Protein AF-A0A344TNM3-F1 (afdb_monomer_lite)

Sequence (238 aa):
MKYNLIFLFFLSLVQVSCKEPVSYSQNAQKDKSTREGAEIDLLTYSIPPRDGHPVSVGTLSELRDKGIPVMEEDIEKAKKQKSWEQMDSLFQANYHSFNDGESKFVFEEHLAQIILKDFGLLLKSDQKSLERIAFYTEILLKNKGVHSGHIYLGINQLKSYWSKDKIKEYAQITYDRTLAEVSRMEEPITQIKQRFSDNTKGLPPQELARAEKVVGKMIKTHEENVYFLKKLKTLIEE

Organism: NCBI:txid2259595

Foldseek 3Di:
DDDDDDDDDDDDDDDDDDDDPPPDPPPVLVVVLVVLLVLLVLFADDQDADPPHDQDPVLLVVCVVLVNQSDPVSLVVVLVPDALVRLVVSLVVCQVVDPDPRSNLRSLRRSLSSSLRRRCLLVDQDPVSLVVLVVSLVSCLVSLDLRLSSNLSSLVSCPVPDDLVVSLVSLVSNLVSLVVVLVVCVVVLVVCVVCVVVVCPPPDPVVNVVSCVVNVSSNSVSVSSVVSSVSSVVSNVD

Structure (mmCIF, N/CA/C/O backbone):
data_AF-A0A344TNM3-F1
#
_entry.id   AF-A0A344TNM3-F1
#
loop_
_atom_site.group_PDB
_atom_site.id
_atom_site.type_symbol
_atom_site.label_atom_id
_atom_site.label_alt_id
_atom_site.label_comp_id
_atom_site.label_asym_id
_atom_site.label_entity_id
_atom_site.label_seq_id
_atom_site.pdbx_PDB_ins_code
_atom_site.Cartn_x
_atom_site.Cartn_y
_atom_site.Cartn_z
_atom_site.occupancy
_atom_site.B_iso_or_equiv
_atom_site.auth_seq_id
_atom_site.auth_comp_id
_atom_site.auth_asym_id
_atom_site.auth_atom_id
_atom_site.pdbx_PDB_model_num
ATOM 1 N N . MET A 1 1 ? -58.783 -32.709 32.351 1.00 35.00 1 MET A N 1
ATOM 2 C CA . MET A 1 1 ? -57.653 -31.833 32.742 1.00 35.00 1 MET A CA 1
ATOM 3 C C . MET A 1 1 ? -57.256 -31.054 31.490 1.00 35.00 1 MET A C 1
ATOM 5 O O . MET A 1 1 ? -56.995 -31.709 30.497 1.00 35.00 1 MET A O 1
ATOM 9 N N . LYS A 1 2 ? -57.537 -29.742 31.376 1.00 30.52 2 LYS A N 1
ATOM 10 C CA . LYS A 1 2 ? -56.810 -28.600 31.996 1.00 30.52 2 LYS A CA 1
ATOM 11 C C . LYS A 1 2 ? -55.383 -28.508 31.395 1.00 30.52 2 LYS A C 1
ATOM 13 O O . LYS A 1 2 ? -54.649 -29.458 31.608 1.00 30.52 2 LYS A O 1
ATOM 18 N N . TYR A 1 3 ? -54.926 -27.495 30.641 1.00 36.97 3 TYR A N 1
ATOM 19 C CA . TYR A 1 3 ? -55.242 -26.056 30.559 1.00 36.97 3 TYR A CA 1
ATOM 20 C C . TYR A 1 3 ? -54.932 -25.435 29.170 1.00 36.97 3 TYR A C 1
ATOM 22 O O . TYR A 1 3 ? -54.076 -25.923 28.440 1.00 36.97 3 TYR A O 1
ATOM 30 N N . ASN A 1 4 ? -55.630 -24.327 28.881 1.00 34.25 4 ASN A N 1
ATOM 31 C CA . ASN A 1 4 ? -55.423 -23.317 27.828 1.00 34.25 4 ASN A CA 1
ATOM 32 C C . ASN A 1 4 ? -54.141 -22.474 28.008 1.00 34.25 4 ASN A C 1
ATOM 34 O O . ASN A 1 4 ? -53.691 -22.336 29.142 1.00 34.25 4 ASN A O 1
ATOM 38 N N . LEU A 1 5 ? -53.681 -21.824 26.923 1.00 34.81 5 LEU A N 1
ATOM 39 C CA . LEU A 1 5 ? -53.354 -20.377 26.752 1.00 34.81 5 LEU A CA 1
ATOM 40 C C . LEU A 1 5 ? -52.547 -20.248 25.432 1.00 34.81 5 LEU A C 1
ATOM 42 O O . LEU A 1 5 ? -51.452 -20.783 25.348 1.00 34.81 5 LEU A O 1
ATOM 46 N N . ILE A 1 6 ? -53.042 -19.747 24.292 1.00 40.47 6 ILE A N 1
ATOM 47 C CA . ILE A 1 6 ? -53.406 -18.359 23.934 1.00 40.47 6 ILE A CA 1
ATOM 48 C C . ILE A 1 6 ? -52.544 -17.304 24.636 1.00 40.47 6 ILE A C 1
ATOM 50 O O . ILE A 1 6 ? -52.796 -17.005 25.796 1.00 40.47 6 ILE A O 1
ATOM 54 N N . PHE A 1 7 ? -51.615 -16.693 23.892 1.00 30.67 7 PHE A N 1
ATOM 55 C CA . PHE A 1 7 ? -51.234 -15.276 24.009 1.00 30.67 7 PHE A CA 1
ATOM 56 C C . PHE A 1 7 ? -50.492 -14.872 22.712 1.00 30.67 7 PHE A C 1
ATOM 58 O O . PHE A 1 7 ? -49.380 -15.320 22.466 1.00 30.67 7 PHE A O 1
ATOM 65 N N . LEU A 1 8 ? -51.229 -14.309 21.742 1.00 30.11 8 LEU A N 1
ATOM 66 C CA . LEU A 1 8 ? -51.167 -12.893 21.318 1.00 30.11 8 LEU A CA 1
ATOM 67 C C . LEU A 1 8 ? -49.956 -12.602 20.408 1.00 30.11 8 LEU A C 1
ATOM 69 O O . LEU A 1 8 ? -48.820 -12.644 20.848 1.00 30.11 8 LEU A O 1
ATOM 73 N N . PHE A 1 9 ? -50.107 -12.352 19.101 1.00 32.50 9 PHE A N 1
ATOM 74 C CA . PHE A 1 9 ? -51.017 -11.388 18.455 1.00 32.50 9 PHE A CA 1
ATOM 75 C C . PHE A 1 9 ? -50.933 -9.995 19.092 1.00 32.50 9 PHE A C 1
ATOM 77 O O . PHE A 1 9 ? -51.922 -9.439 19.543 1.00 32.50 9 PHE A O 1
ATOM 84 N N . PHE A 1 10 ? -49.726 -9.435 19.127 1.00 29.77 10 PHE A N 1
ATOM 85 C CA . PHE A 1 10 ? -49.505 -7.993 19.158 1.00 29.77 10 PHE A CA 1
ATOM 86 C C . PHE A 1 10 ? -48.234 -7.701 18.370 1.00 29.77 10 PHE A C 1
ATOM 88 O O . PHE A 1 10 ? -47.153 -8.079 18.803 1.00 29.77 10 PHE A O 1
ATOM 95 N N . LEU A 1 11 ? -48.400 -7.097 17.191 1.00 28.92 11 LEU A N 1
ATOM 96 C CA . LEU A 1 11 ? -47.575 -6.018 16.618 1.00 28.92 11 LEU A CA 1
ATOM 97 C C . LEU A 1 11 ? -47.936 -5.807 15.134 1.00 28.92 11 LEU A C 1
ATOM 99 O O . LEU A 1 11 ? -47.090 -5.695 14.255 1.00 28.92 11 LEU A O 1
ATOM 103 N N . SER A 1 12 ? -49.236 -5.710 14.859 1.00 26.45 12 SER A N 1
ATOM 104 C CA . SER A 1 12 ? -49.741 -4.787 13.846 1.00 26.45 12 SER A CA 1
ATOM 105 C C . SER A 1 12 ? -50.385 -3.625 14.598 1.00 26.45 12 SER A C 1
ATOM 107 O O . SER A 1 12 ? -51.199 -3.886 15.481 1.00 26.45 12 SER A O 1
ATOM 109 N N . LEU A 1 13 ? -50.057 -2.391 14.201 1.00 30.50 13 LEU A N 1
ATOM 110 C CA . LEU A 1 13 ? -50.578 -1.096 14.677 1.00 30.50 13 LEU A CA 1
ATOM 111 C C . LEU A 1 13 ? -49.755 -0.399 15.769 1.00 30.50 13 LEU A C 1
ATOM 113 O O . LEU A 1 13 ? -50.156 -0.298 16.922 1.00 30.50 13 LEU A O 1
ATOM 117 N N . VAL A 1 14 ? -48.679 0.253 15.334 1.00 31.06 14 VAL A N 1
ATOM 118 C CA . VAL A 1 14 ? -48.512 1.672 15.668 1.00 31.06 14 VAL A CA 1
ATOM 119 C C . VAL A 1 14 ? -48.482 2.432 14.345 1.00 31.06 14 VAL A C 1
ATOM 121 O O . VAL A 1 14 ? -47.509 2.377 13.598 1.00 31.06 14 VAL A O 1
ATOM 124 N N . GLN A 1 15 ? -49.595 3.092 14.024 1.00 34.34 15 GLN A N 1
ATOM 125 C CA . GLN A 1 15 ? -49.605 4.190 13.064 1.00 34.34 15 GLN A CA 1
ATOM 126 C C . GLN A 1 15 ? -48.927 5.394 13.725 1.00 34.34 15 GLN A C 1
ATOM 128 O O . GLN A 1 15 ? -49.366 5.820 14.791 1.00 34.34 15 GLN A O 1
ATOM 133 N N . VAL A 1 16 ? -47.936 5.995 13.063 1.00 28.48 16 VAL A N 1
ATOM 134 C CA . VAL A 1 16 ? -47.656 7.429 13.214 1.00 28.48 16 VAL A CA 1
ATOM 135 C C . VAL A 1 16 ? -47.550 8.065 11.827 1.00 28.48 16 VAL A C 1
ATOM 137 O O . VAL A 1 16 ? -46.748 7.672 10.988 1.00 28.48 16 VAL A O 1
ATOM 140 N N . SER A 1 17 ? -48.470 9.010 11.643 1.00 25.25 17 SER A N 1
ATOM 141 C CA . SER A 1 17 ? -48.668 10.069 10.650 1.00 25.25 17 SER A CA 1
ATOM 142 C C . SER A 1 17 ? -47.557 10.421 9.643 1.00 25.25 17 SER A C 1
ATOM 144 O O . SER A 1 17 ? -46.398 10.625 9.989 1.00 25.25 17 SER A O 1
ATOM 146 N N . CYS A 1 18 ? -47.993 10.672 8.402 1.00 31.53 18 CYS A N 1
ATOM 147 C CA . CYS A 1 18 ? -47.272 11.351 7.322 1.00 31.53 18 CYS A CA 1
ATOM 148 C C . CYS A 1 18 ? -46.743 12.748 7.708 1.00 31.53 18 CYS A C 1
ATOM 150 O O . CYS A 1 18 ? -47.522 13.554 8.221 1.00 31.53 18 CYS A O 1
ATOM 152 N N . LYS A 1 19 ? -45.496 13.067 7.321 1.00 29.64 19 LYS A N 1
ATOM 153 C CA . LYS A 1 19 ? -45.091 14.157 6.393 1.00 29.64 19 LYS A CA 1
ATOM 154 C C . LYS A 1 19 ? -43.588 14.456 6.512 1.00 29.64 19 LYS A C 1
ATOM 156 O O . LYS A 1 19 ? -43.142 14.892 7.560 1.00 29.64 19 LYS A O 1
ATOM 161 N N . GLU A 1 20 ? -42.877 14.245 5.405 1.00 26.52 20 GLU A N 1
ATOM 162 C CA . GLU A 1 20 ? -41.862 15.111 4.767 1.00 26.52 20 GLU A CA 1
ATOM 163 C C . GLU A 1 20 ? -40.869 14.229 3.991 1.00 26.52 20 GLU A C 1
ATOM 165 O O . GLU A 1 20 ? -40.225 13.363 4.585 1.00 26.52 20 GLU A O 1
ATOM 170 N N . PRO A 1 21 ? -40.713 14.403 2.665 1.00 28.09 21 PRO A N 1
ATOM 171 C CA . PRO A 1 21 ? -39.566 13.843 1.978 1.00 28.09 21 PRO A CA 1
ATOM 172 C C . PRO A 1 21 ? -38.358 14.697 2.368 1.00 28.09 21 PRO A C 1
ATOM 174 O O . PRO A 1 21 ? -38.113 15.748 1.780 1.00 28.09 21 PRO A O 1
ATOM 177 N N . VAL A 1 22 ? -37.599 14.258 3.372 1.00 29.12 22 VAL A N 1
ATOM 178 C CA . VAL A 1 22 ? -36.256 14.793 3.592 1.00 29.12 22 VAL A CA 1
ATOM 179 C C . VAL A 1 22 ? -35.425 14.368 2.386 1.00 29.12 22 VAL A C 1
ATOM 181 O O . VAL A 1 22 ? -35.051 13.202 2.247 1.00 29.12 22 VAL A O 1
ATOM 184 N N . SER A 1 23 ? -35.174 15.309 1.474 1.00 27.42 23 SER A N 1
ATOM 185 C CA . SER A 1 23 ? -34.227 15.121 0.385 1.00 27.42 23 SER A CA 1
ATOM 186 C C . SER A 1 23 ? -32.825 15.057 0.991 1.00 27.42 23 SER A C 1
ATOM 188 O O . SER A 1 23 ? -32.145 16.075 1.130 1.00 27.42 23 SER A O 1
ATOM 190 N N . TYR A 1 24 ? -32.382 13.865 1.385 1.00 29.22 24 TYR A N 1
ATOM 191 C CA . TYR A 1 24 ? -30.963 13.647 1.617 1.00 29.22 24 TYR A CA 1
ATOM 192 C C . TYR A 1 24 ? -30.250 13.751 0.271 1.00 29.22 24 TYR A C 1
ATOM 194 O O . TYR A 1 24 ? -30.554 13.032 -0.682 1.00 29.22 24 TYR A O 1
ATOM 202 N N . SER A 1 25 ? -29.329 14.703 0.197 1.00 33.44 25 SER A N 1
ATOM 203 C CA . SER A 1 25 ? -28.455 14.970 -0.933 1.00 33.44 25 SER A CA 1
ATOM 204 C C . SER A 1 25 ? -27.625 13.728 -1.283 1.00 33.44 25 SER A C 1
ATOM 206 O O . SER A 1 25 ? -26.495 13.547 -0.838 1.00 33.44 25 SER A O 1
ATOM 208 N N . GLN A 1 26 ? -28.161 12.874 -2.157 1.00 30.38 26 GLN A N 1
ATOM 209 C CA . GLN A 1 26 ? -27.453 11.713 -2.713 1.00 30.38 26 GLN A CA 1
ATOM 210 C C . GLN A 1 26 ? -26.218 12.095 -3.549 1.00 30.38 26 GLN A C 1
ATOM 212 O O . GLN A 1 26 ? -25.423 11.227 -3.900 1.00 30.38 26 GLN A O 1
ATOM 217 N N . ASN A 1 27 ? -26.012 13.383 -3.833 1.00 30.53 27 ASN A N 1
ATOM 218 C CA . ASN A 1 27 ? -24.880 13.848 -4.629 1.00 30.53 27 ASN A CA 1
ATOM 219 C C . ASN A 1 27 ? -23.570 13.929 -3.820 1.00 30.53 27 ASN A C 1
ATOM 221 O O . ASN A 1 27 ? -22.521 13.582 -4.346 1.00 30.53 27 ASN A O 1
ATOM 225 N N . ALA A 1 28 ? -23.605 14.262 -2.523 1.00 31.53 28 ALA A N 1
ATOM 226 C CA . ALA A 1 28 ? -22.370 14.428 -1.739 1.00 31.53 28 ALA A CA 1
ATOM 227 C C . ALA A 1 28 ? -21.686 13.092 -1.382 1.00 31.53 28 ALA A C 1
ATOM 229 O O . ALA A 1 28 ? -20.460 13.007 -1.314 1.00 31.53 28 ALA A O 1
ATOM 230 N N . GLN A 1 29 ? -22.468 12.030 -1.171 1.00 34.94 29 GLN A N 1
ATOM 231 C CA . GLN A 1 29 ? -21.938 10.712 -0.803 1.00 34.94 29 GLN A CA 1
ATOM 232 C C . GLN A 1 29 ? -21.405 9.942 -2.023 1.00 34.94 29 GLN A C 1
ATOM 234 O O . GLN A 1 29 ? -20.433 9.198 -1.906 1.00 34.94 29 GLN A O 1
ATOM 239 N N . LYS A 1 30 ? -21.995 10.179 -3.203 1.00 35.41 30 LYS A N 1
ATOM 240 C CA . LYS A 1 30 ? -21.568 9.589 -4.478 1.00 35.41 30 LYS A CA 1
ATOM 241 C C . LYS A 1 30 ? -20.251 10.197 -4.978 1.00 35.41 30 LYS A C 1
ATOM 243 O O . LYS A 1 30 ? -19.392 9.469 -5.470 1.00 35.41 30 LYS A O 1
ATOM 248 N N . ASP A 1 31 ? -20.046 11.498 -4.772 1.00 40.03 31 ASP A N 1
ATOM 249 C CA . ASP A 1 31 ? -18.796 12.177 -5.143 1.00 40.03 31 ASP A CA 1
ATOM 250 C C . ASP A 1 31 ? -17.626 11.787 -4.226 1.00 40.03 31 ASP A C 1
ATOM 252 O O . ASP A 1 31 ? -16.510 11.564 -4.702 1.00 40.03 31 ASP A O 1
ATOM 256 N N . LYS A 1 32 ? -17.880 11.620 -2.918 1.00 48.28 32 LYS A N 1
ATOM 257 C CA . LYS A 1 32 ? -16.860 11.165 -1.961 1.00 48.28 32 LYS A CA 1
ATOM 258 C C . LYS A 1 32 ? -16.400 9.731 -2.254 1.00 48.28 32 LYS A C 1
ATOM 260 O O . LYS A 1 32 ? -15.196 9.508 -2.336 1.00 48.28 32 LYS A O 1
ATOM 265 N N . SER A 1 33 ? -17.326 8.803 -2.532 1.00 57.31 33 SER A N 1
ATOM 266 C CA . SER A 1 33 ? -16.956 7.423 -2.890 1.00 57.31 33 SER A CA 1
ATOM 267 C C . SER A 1 33 ? -16.224 7.335 -4.231 1.00 57.31 33 SER A C 1
ATOM 269 O O . SER A 1 33 ? -15.380 6.465 -4.411 1.00 57.31 33 SER A O 1
ATOM 271 N N . THR A 1 34 ? -16.533 8.229 -5.177 1.00 60.38 34 THR A N 1
ATOM 272 C CA . THR A 1 34 ? -15.854 8.278 -6.483 1.00 60.38 34 THR A CA 1
ATOM 273 C C . THR A 1 34 ? -14.415 8.773 -6.334 1.00 60.38 34 THR A C 1
ATOM 27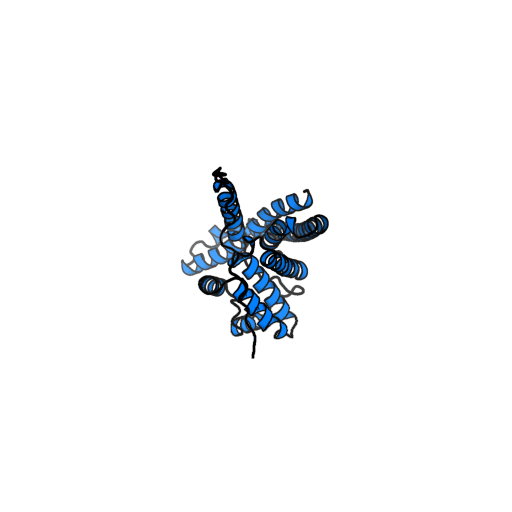5 O O . THR A 1 34 ? -13.503 8.211 -6.936 1.00 60.38 34 THR A O 1
ATOM 278 N N . ARG A 1 35 ? -14.186 9.785 -5.486 1.00 57.94 35 ARG A N 1
ATOM 279 C CA . ARG A 1 35 ? -12.842 10.292 -5.184 1.00 57.94 35 ARG A CA 1
ATOM 280 C C . ARG A 1 35 ? -12.001 9.294 -4.386 1.00 57.94 35 ARG A C 1
ATOM 282 O O . ARG A 1 35 ? -10.837 9.103 -4.713 1.00 57.94 35 ARG A O 1
ATOM 289 N N . GLU A 1 36 ? -12.579 8.661 -3.368 1.00 62.31 36 GLU A N 1
ATOM 290 C CA . GLU A 1 36 ? -11.899 7.625 -2.575 1.00 62.31 36 GLU A CA 1
ATOM 291 C C . GLU A 1 36 ? -11.585 6.391 -3.432 1.00 62.31 36 GLU A C 1
ATOM 293 O O . GLU A 1 36 ? -10.479 5.866 -3.357 1.00 62.31 36 GLU A O 1
ATOM 298 N N . GLY A 1 37 ? -12.497 5.993 -4.327 1.00 67.81 37 GLY A N 1
ATOM 299 C CA . GLY A 1 37 ? -12.235 4.961 -5.333 1.00 67.81 37 GLY A CA 1
ATOM 300 C C . GLY A 1 37 ? -11.062 5.310 -6.256 1.00 67.81 37 GLY A C 1
ATOM 301 O O . GLY A 1 37 ? -10.178 4.485 -6.457 1.00 67.81 37 GLY A O 1
ATOM 302 N N . ALA A 1 38 ? -10.991 6.553 -6.740 1.00 71.62 38 ALA A N 1
ATOM 303 C CA . ALA A 1 38 ? -9.878 7.000 -7.578 1.00 71.62 38 ALA A CA 1
ATOM 304 C C . ALA A 1 38 ? -8.528 7.025 -6.831 1.00 71.62 38 ALA A C 1
ATOM 306 O O . ALA A 1 38 ? -7.489 6.774 -7.436 1.00 71.62 38 ALA A O 1
ATOM 307 N N . GLU A 1 39 ? -8.516 7.315 -5.524 1.00 80.38 39 GLU A N 1
ATOM 308 C CA . GLU A 1 39 ? -7.296 7.241 -4.706 1.00 80.38 39 GLU A CA 1
ATOM 309 C C . GLU A 1 39 ? -6.861 5.783 -4.455 1.00 80.38 39 GLU A C 1
ATOM 311 O O . GLU A 1 39 ? -5.662 5.510 -4.411 1.00 80.38 39 GLU A O 1
ATOM 316 N N . ILE A 1 40 ? -7.804 4.836 -4.374 1.00 75.62 40 ILE A N 1
ATOM 317 C CA . ILE A 1 40 ? -7.510 3.394 -4.297 1.00 75.62 40 ILE A CA 1
ATOM 318 C C . ILE A 1 40 ? -6.825 2.890 -5.584 1.00 75.62 40 ILE A C 1
ATOM 320 O O . ILE A 1 40 ? -5.894 2.087 -5.514 1.00 75.62 40 ILE A O 1
ATOM 324 N N . ASP A 1 41 ? -7.203 3.402 -6.759 1.00 74.81 41 ASP A N 1
ATOM 325 C CA . ASP A 1 41 ? -6.592 3.014 -8.045 1.00 74.81 41 ASP A CA 1
ATOM 326 C C . ASP A 1 41 ? -5.107 3.429 -8.171 1.00 74.81 41 ASP A C 1
ATOM 328 O O . ASP A 1 41 ? -4.327 2.862 -8.960 1.00 74.81 41 ASP A O 1
ATOM 332 N N . LEU A 1 42 ? -4.681 4.414 -7.373 1.00 75.75 42 LEU A N 1
ATOM 333 C CA . LEU A 1 42 ? -3.286 4.849 -7.311 1.00 75.75 42 LEU A CA 1
ATOM 334 C C . LEU A 1 42 ? -2.390 3.828 -6.604 1.00 75.75 42 LEU A C 1
ATOM 336 O O . LEU A 1 42 ? -1.201 3.781 -6.913 1.00 75.75 42 LEU A O 1
ATOM 340 N N . LEU A 1 43 ? -2.947 2.988 -5.725 1.00 81.00 43 LEU A N 1
ATOM 341 C CA . LEU A 1 43 ? -2.183 2.112 -4.841 1.00 81.00 43 LEU A CA 1
ATOM 342 C C . LEU A 1 43 ? -1.362 1.071 -5.612 1.00 81.00 43 LEU A C 1
ATOM 344 O O . LEU A 1 43 ? -1.890 0.218 -6.337 1.00 81.00 43 LEU A O 1
ATOM 348 N N . THR A 1 44 ? -0.046 1.093 -5.435 1.00 79.00 44 THR A N 1
ATOM 349 C CA . THR A 1 44 ? 0.865 0.093 -5.994 1.00 79.00 44 THR A CA 1
ATOM 350 C C . THR A 1 44 ? 1.114 -1.039 -5.008 1.00 79.00 44 THR A C 1
ATOM 352 O O . THR A 1 44 ? 1.232 -0.849 -3.803 1.00 79.00 44 THR A O 1
ATOM 355 N N . TYR A 1 45 ? 1.176 -2.258 -5.542 1.00 78.31 45 TYR A N 1
ATOM 356 C CA . TYR A 1 45 ? 1.453 -3.457 -4.762 1.00 78.31 45 TYR A CA 1
ATOM 357 C C . TYR A 1 45 ? 2.961 -3.757 -4.759 1.00 78.31 45 TYR A C 1
ATOM 359 O O . TYR A 1 45 ? 3.586 -3.856 -5.831 1.00 78.31 45 TYR A O 1
ATOM 367 N N . SER A 1 46 ? 3.543 -3.926 -3.568 1.00 78.31 46 SER A N 1
ATOM 368 C CA . SER A 1 46 ? 4.943 -4.330 -3.387 1.00 78.31 46 SER A CA 1
ATOM 369 C C . SER A 1 46 ? 5.169 -5.017 -2.039 1.00 78.31 46 SER A C 1
ATOM 371 O O . SER A 1 46 ? 4.589 -4.615 -1.039 1.00 78.31 46 SER A O 1
ATOM 373 N N . ILE A 1 47 ? 6.028 -6.036 -1.983 1.00 80.56 47 ILE A N 1
ATOM 374 C CA . ILE A 1 47 ? 6.439 -6.642 -0.708 1.00 80.56 47 ILE A CA 1
ATOM 375 C C . ILE A 1 47 ? 7.797 -6.051 -0.321 1.00 80.56 47 ILE A C 1
ATOM 377 O O . ILE A 1 47 ? 8.744 -6.184 -1.105 1.00 80.56 47 ILE A O 1
ATOM 381 N N . PRO A 1 48 ? 7.912 -5.375 0.834 1.00 81.50 48 PRO A N 1
ATOM 382 C CA . PRO A 1 48 ? 9.177 -4.798 1.261 1.00 81.50 48 PRO A CA 1
ATOM 383 C C . PRO A 1 48 ? 10.210 -5.892 1.591 1.00 81.50 48 PRO A C 1
ATOM 385 O O . PRO A 1 48 ? 9.838 -7.007 1.967 1.00 81.50 48 PRO A O 1
ATOM 388 N N . PRO A 1 49 ? 11.517 -5.589 1.479 1.00 81.38 49 PRO A N 1
ATOM 389 C CA . PRO A 1 49 ? 12.566 -6.469 1.978 1.00 81.38 49 PRO A CA 1
ATOM 390 C C . PRO A 1 49 ? 12.388 -6.741 3.474 1.00 81.38 49 PRO A C 1
ATOM 392 O O . PRO A 1 49 ? 12.064 -5.830 4.240 1.00 81.38 49 PRO A O 1
ATOM 395 N N . ARG A 1 50 ? 12.674 -7.969 3.903 1.00 82.56 50 ARG A N 1
ATOM 396 C CA . ARG A 1 50 ? 12.700 -8.337 5.319 1.00 82.56 50 ARG A CA 1
ATOM 397 C C . ARG A 1 50 ? 14.137 -8.294 5.815 1.00 82.56 50 ARG A C 1
ATOM 399 O O . ARG A 1 50 ? 15.007 -8.925 5.227 1.00 82.56 50 ARG A O 1
ATOM 406 N N . ASP A 1 51 ? 14.392 -7.525 6.870 1.00 82.06 51 ASP A N 1
ATOM 407 C CA . ASP A 1 51 ? 15.731 -7.374 7.460 1.00 82.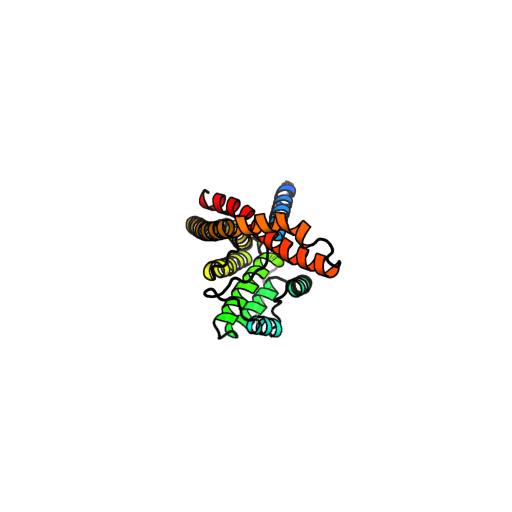06 51 ASP A CA 1
ATOM 408 C C . ASP A 1 51 ? 16.812 -6.975 6.429 1.00 82.06 51 ASP A C 1
ATOM 410 O O . ASP A 1 51 ? 17.967 -7.377 6.515 1.00 82.06 51 ASP A O 1
ATOM 414 N N . GLY A 1 52 ? 16.426 -6.179 5.423 1.00 79.81 52 GLY A N 1
ATOM 415 C CA . GLY A 1 52 ? 17.312 -5.731 4.341 1.00 79.81 52 GLY A CA 1
ATOM 416 C C . GLY A 1 52 ? 17.490 -6.727 3.190 1.00 79.81 52 GLY A C 1
ATOM 417 O O . GLY A 1 52 ? 18.173 -6.406 2.218 1.00 79.81 52 GLY A O 1
ATOM 418 N N . HIS A 1 53 ? 16.851 -7.897 3.249 1.00 80.00 53 HIS A N 1
ATOM 419 C CA . HIS A 1 53 ? 16.945 -8.934 2.226 1.00 80.00 53 HIS A CA 1
ATOM 420 C C . HIS A 1 53 ? 15.648 -9.060 1.413 1.00 80.00 53 HIS A C 1
ATOM 422 O O . HIS A 1 53 ? 14.553 -8.998 1.981 1.00 80.00 53 HIS A O 1
ATOM 428 N N . PRO A 1 54 ? 15.733 -9.236 0.079 1.00 82.56 54 PRO A N 1
ATOM 429 C CA . PRO A 1 54 ? 14.570 -9.580 -0.725 1.00 82.56 54 PRO A CA 1
ATOM 430 C C . PRO A 1 54 ? 13.935 -10.879 -0.233 1.00 82.56 54 PRO A C 1
ATOM 432 O O . PRO A 1 54 ? 14.636 -11.819 0.135 1.00 82.56 54 PRO A O 1
ATOM 435 N N . VAL A 1 55 ? 12.610 -10.926 -0.289 1.00 82.69 55 VAL A N 1
ATOM 436 C CA . VAL A 1 55 ? 11.834 -12.120 0.043 1.00 82.69 55 VAL A CA 1
ATOM 437 C C . VAL A 1 55 ? 12.165 -13.266 -0.912 1.00 82.69 55 VAL A C 1
ATOM 439 O O . VAL A 1 55 ? 12.284 -13.065 -2.126 1.00 82.69 55 VAL A O 1
ATOM 442 N N . SER A 1 56 ? 12.271 -14.480 -0.374 1.00 82.75 56 SER A N 1
ATOM 443 C CA . SER A 1 56 ? 12.581 -15.670 -1.159 1.00 82.75 56 SER 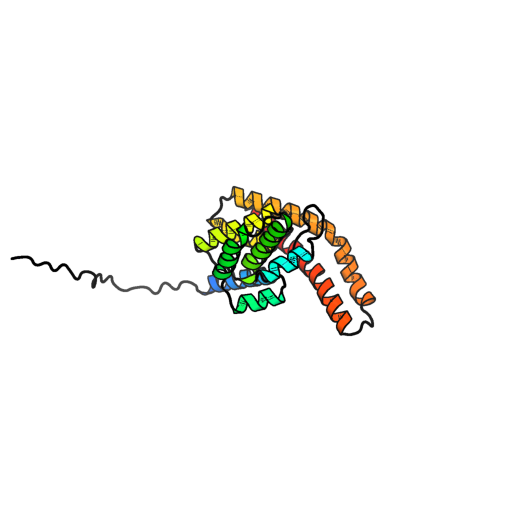A CA 1
ATOM 444 C C . SER A 1 56 ? 11.459 -16.050 -2.144 1.00 82.75 56 SER A C 1
ATOM 446 O O . SER A 1 56 ? 10.262 -15.974 -1.854 1.00 82.75 56 SER A O 1
ATOM 448 N N . VAL A 1 57 ? 11.844 -16.539 -3.329 1.00 80.50 57 VAL A N 1
ATOM 449 C CA . VAL A 1 57 ? 10.893 -17.067 -4.330 1.00 80.50 57 VAL A CA 1
ATOM 450 C C . VAL A 1 57 ? 10.153 -18.302 -3.801 1.00 80.50 57 VAL A C 1
ATOM 452 O O . VAL A 1 57 ? 8.986 -18.509 -4.135 1.00 80.50 57 VAL A O 1
ATOM 455 N N . GLY A 1 58 ? 10.811 -19.105 -2.956 1.00 81.75 58 GLY A N 1
ATOM 456 C CA . GLY A 1 58 ? 10.205 -20.276 -2.320 1.00 81.75 58 GLY A CA 1
ATOM 457 C C . GLY A 1 58 ? 9.004 -19.893 -1.459 1.00 81.75 58 GLY A C 1
ATOM 458 O O . GLY A 1 58 ? 7.934 -20.480 -1.606 1.00 81.75 58 GLY A O 1
ATOM 459 N N . THR A 1 59 ? 9.145 -18.831 -0.663 1.00 82.56 59 THR A N 1
ATOM 460 C CA . THR A 1 59 ? 8.070 -18.290 0.173 1.00 82.56 59 THR A CA 1
ATOM 461 C C . THR A 1 59 ? 6.865 -17.848 -0.657 1.00 82.56 59 THR A C 1
ATOM 463 O O . THR A 1 59 ? 5.728 -18.188 -0.338 1.00 82.56 59 THR A O 1
ATOM 466 N N . LEU A 1 60 ? 7.089 -17.144 -1.772 1.00 78.00 60 LEU A N 1
ATOM 467 C CA . LEU A 1 60 ? 6.002 -16.736 -2.670 1.00 78.00 60 LEU A CA 1
ATOM 468 C C . LEU A 1 60 ? 5.281 -17.937 -3.303 1.00 78.00 60 LEU A C 1
ATOM 470 O O . LEU A 1 60 ? 4.063 -17.893 -3.487 1.00 78.00 60 LEU A O 1
ATOM 474 N N . SER A 1 61 ? 6.012 -19.011 -3.624 1.00 81.19 61 SER A N 1
ATOM 475 C CA . SER A 1 61 ? 5.410 -20.243 -4.147 1.00 81.19 61 SER A CA 1
ATOM 476 C C . SER A 1 61 ? 4.546 -20.944 -3.102 1.00 81.19 61 SER A C 1
ATOM 478 O O . SER A 1 61 ? 3.439 -21.355 -3.431 1.00 81.19 61 SER A O 1
ATOM 480 N N . GLU A 1 62 ? 4.998 -21.035 -1.848 1.00 83.19 62 GLU A N 1
ATOM 481 C CA . GLU A 1 62 ? 4.229 -21.688 -0.780 1.00 83.19 62 GLU A CA 1
ATOM 482 C C . GLU A 1 62 ? 2.876 -20.997 -0.546 1.00 83.19 62 GLU A C 1
ATOM 484 O O . GLU A 1 62 ? 1.842 -21.654 -0.412 1.00 83.19 62 GLU A O 1
ATOM 489 N N . LEU A 1 63 ? 2.857 -19.660 -0.544 1.00 79.75 63 LEU A N 1
ATOM 490 C CA . LEU A 1 63 ? 1.615 -18.895 -0.404 1.00 79.75 63 LEU A CA 1
ATOM 491 C C . LEU A 1 63 ? 0.641 -19.179 -1.551 1.00 79.75 63 LEU A C 1
ATOM 493 O O . LEU A 1 63 ? -0.554 -19.383 -1.319 1.00 79.75 63 LEU A O 1
ATOM 497 N N . ARG A 1 64 ? 1.153 -19.243 -2.783 1.00 81.31 64 ARG A N 1
ATOM 498 C CA . ARG A 1 64 ? 0.348 -19.588 -3.957 1.00 81.31 64 ARG A CA 1
ATOM 499 C C . ARG A 1 64 ? -0.266 -20.980 -3.831 1.00 81.31 64 ARG A C 1
ATOM 501 O O . ARG A 1 64 ? -1.449 -21.141 -4.121 1.00 81.31 64 ARG A O 1
ATOM 508 N N . ASP A 1 65 ? 0.506 -21.962 -3.373 1.00 83.12 65 ASP A N 1
ATOM 509 C CA . ASP A 1 65 ? 0.055 -23.353 -3.242 1.00 83.12 65 ASP A CA 1
ATOM 510 C C . ASP A 1 65 ? -1.047 -23.500 -2.175 1.00 83.12 65 ASP A C 1
ATOM 512 O O . ASP A 1 65 ? -1.926 -24.354 -2.289 1.00 83.12 65 ASP A O 1
ATOM 516 N N . LYS A 1 66 ? -1.081 -22.594 -1.189 1.00 78.12 66 LYS A N 1
ATOM 517 C CA . LYS A 1 66 ? -2.168 -22.457 -0.202 1.00 78.12 66 LYS A CA 1
ATOM 518 C C . LYS A 1 66 ? -3.375 -21.652 -0.718 1.00 78.12 66 LYS A C 1
ATOM 520 O O . LYS A 1 66 ? -4.291 -21.339 0.043 1.00 78.12 66 LYS A O 1
ATOM 525 N N . GLY A 1 67 ? -3.407 -21.317 -2.009 1.00 76.88 67 GLY A N 1
ATOM 526 C CA . GLY A 1 67 ? -4.517 -20.617 -2.661 1.00 76.88 67 GLY A CA 1
ATOM 527 C C . GLY A 1 67 ? -4.583 -19.118 -2.361 1.00 76.88 67 GLY A C 1
ATOM 528 O O . GLY A 1 67 ? -5.631 -18.496 -2.571 1.00 76.88 67 GLY A O 1
ATOM 529 N N . ILE A 1 68 ? -3.490 -18.536 -1.862 1.00 78.19 68 ILE A N 1
ATOM 530 C CA . ILE A 1 68 ? -3.385 -17.102 -1.598 1.00 78.19 68 ILE A CA 1
ATOM 531 C C . ILE A 1 68 ? -2.913 -16.431 -2.895 1.00 78.19 68 ILE A C 1
ATOM 533 O O . ILE A 1 68 ? -1.861 -16.798 -3.423 1.00 78.19 68 ILE A O 1
ATOM 537 N N . PRO A 1 69 ? -3.675 -15.475 -3.451 1.00 73.56 69 PRO A N 1
ATOM 538 C CA . PRO A 1 69 ? -3.381 -14.916 -4.765 1.00 73.56 69 PRO A CA 1
ATOM 539 C C . PRO A 1 69 ? -2.173 -13.983 -4.688 1.00 73.56 69 PRO A C 1
ATOM 541 O O . PRO A 1 69 ? -2.338 -12.832 -4.320 1.00 73.56 69 PRO A O 1
ATOM 544 N N . VAL A 1 70 ? -0.967 -14.470 -4.998 1.00 72.88 70 VAL A N 1
ATOM 545 C CA . VAL A 1 70 ? 0.309 -13.728 -4.868 1.00 72.88 70 VAL A CA 1
ATOM 546 C C . VAL A 1 70 ? 0.639 -12.786 -6.021 1.00 72.88 70 VAL A C 1
ATOM 548 O O . VAL A 1 70 ? 1.423 -11.858 -5.843 1.00 72.88 70 VAL A O 1
ATOM 551 N N . MET A 1 71 ? 0.034 -12.995 -7.189 1.00 72.19 71 MET A N 1
ATOM 552 C CA . MET A 1 71 ? 0.257 -12.162 -8.369 1.00 72.19 71 MET A CA 1
ATOM 553 C C . MET A 1 71 ? -0.934 -11.243 -8.624 1.00 72.19 71 MET A C 1
ATOM 555 O O . MET A 1 71 ? -2.076 -11.609 -8.367 1.00 72.19 71 MET A O 1
ATOM 559 N N . GLU A 1 72 ? -0.678 -10.075 -9.214 1.00 69.50 72 GLU A N 1
ATOM 560 C CA . GLU A 1 72 ? -1.715 -9.107 -9.609 1.00 69.50 72 GLU A CA 1
ATOM 561 C C . GLU A 1 72 ? -2.819 -9.749 -10.468 1.00 69.50 72 GLU A C 1
ATOM 563 O O . GLU A 1 72 ? -4.003 -9.541 -10.230 1.00 69.50 72 GLU A O 1
ATOM 568 N N . GLU A 1 73 ? -2.449 -10.625 -11.402 1.00 74.75 73 GLU A N 1
ATOM 569 C CA . GLU A 1 73 ? -3.404 -11.364 -12.238 1.00 74.75 73 GLU A CA 1
ATOM 570 C C . GLU A 1 73 ? -4.279 -12.339 -11.433 1.00 74.75 73 GLU A C 1
ATOM 572 O O . GLU A 1 73 ? -5.456 -12.531 -11.750 1.00 74.75 73 GLU A O 1
ATOM 577 N N . ASP A 1 74 ? -3.719 -12.955 -10.390 1.00 75.44 74 ASP A N 1
ATOM 578 C CA . ASP A 1 74 ? -4.448 -13.865 -9.504 1.00 75.44 74 ASP A CA 1
ATOM 579 C C . ASP A 1 74 ? -5.390 -13.087 -8.585 1.00 75.44 74 ASP A C 1
ATOM 581 O O . ASP A 1 74 ? -6.507 -13.534 -8.323 1.00 75.44 74 ASP A O 1
ATOM 585 N N . ILE A 1 75 ? -4.971 -11.897 -8.151 1.00 74.81 75 ILE A N 1
ATOM 586 C CA . ILE A 1 75 ? -5.792 -10.965 -7.378 1.00 74.81 75 ILE A CA 1
ATOM 587 C C . ILE A 1 75 ? -6.985 -10.509 -8.222 1.00 74.81 75 ILE A C 1
ATOM 589 O O . ILE A 1 75 ? -8.126 -10.625 -7.780 1.00 74.81 75 ILE A O 1
ATOM 593 N N . GLU A 1 76 ? -6.760 -10.097 -9.471 1.00 78.06 76 GLU A N 1
ATOM 594 C CA . GLU A 1 76 ? -7.828 -9.682 -10.390 1.00 78.06 76 GLU A CA 1
ATOM 595 C C . GLU A 1 76 ? -8.837 -10.799 -10.686 1.00 78.06 76 GLU A C 1
ATOM 597 O O . GLU A 1 76 ? -10.046 -10.560 -10.779 1.00 78.06 76 GLU A O 1
ATOM 602 N N . LYS A 1 77 ? -8.378 -12.051 -10.782 1.00 81.56 77 LYS A N 1
ATOM 603 C CA . LYS A 1 77 ? -9.280 -13.210 -10.868 1.00 81.56 77 LYS A CA 1
ATOM 604 C C . LYS A 1 77 ? -10.040 -13.427 -9.559 1.00 81.56 77 LYS A C 1
ATOM 606 O O . LYS A 1 77 ? -11.251 -13.642 -9.596 1.00 81.56 77 LYS A O 1
ATOM 611 N N . ALA A 1 78 ? -9.358 -13.352 -8.415 1.00 78.81 78 ALA A N 1
ATOM 612 C CA . ALA A 1 78 ? -9.954 -13.574 -7.101 1.00 78.81 78 ALA A CA 1
ATOM 613 C C . ALA A 1 78 ? -11.023 -12.524 -6.758 1.00 78.81 78 ALA A C 1
ATOM 615 O O . ALA A 1 78 ? -12.078 -12.893 -6.247 1.00 78.81 78 ALA A O 1
ATOM 616 N N . LYS A 1 79 ? -10.815 -11.249 -7.111 1.00 76.88 79 LYS A N 1
ATOM 617 C CA . LYS A 1 79 ? -11.785 -10.150 -6.923 1.00 76.88 79 LYS A CA 1
ATOM 618 C C . LYS A 1 79 ? -13.126 -10.409 -7.600 1.00 76.88 79 LYS A C 1
ATOM 620 O O . LYS A 1 79 ? -14.168 -10.019 -7.087 1.00 76.88 79 LYS A O 1
ATOM 625 N N . LYS A 1 80 ? -13.119 -11.098 -8.744 1.00 80.75 80 LYS A N 1
ATOM 626 C CA . LYS A 1 80 ? -14.350 -11.463 -9.465 1.00 80.75 80 LYS A CA 1
ATOM 627 C C . LYS A 1 80 ? -15.135 -12.579 -8.777 1.00 80.75 80 LYS A C 1
ATOM 629 O O . LYS A 1 80 ? -16.288 -12.804 -9.127 1.00 80.75 80 LYS A O 1
ATOM 634 N N . GLN A 1 81 ? -14.507 -13.307 -7.856 1.00 81.75 81 GLN A N 1
ATOM 635 C CA . GLN A 1 81 ? -15.035 -14.551 -7.295 1.00 81.75 81 GLN A CA 1
ATOM 636 C C . GLN A 1 81 ? -15.238 -14.508 -5.778 1.00 81.75 81 GLN A C 1
ATOM 638 O O . GLN A 1 81 ? -15.978 -15.339 -5.256 1.00 81.75 81 GLN A O 1
ATOM 643 N N . LYS A 1 82 ? -14.570 -13.595 -5.065 1.00 83.81 82 LYS A N 1
ATOM 644 C CA . LYS A 1 82 ? -14.536 -13.556 -3.599 1.00 83.81 82 LYS A CA 1
ATOM 645 C C . LYS A 1 82 ? -14.854 -12.163 -3.060 1.00 83.81 82 LYS A C 1
ATOM 647 O O . LYS A 1 82 ? -14.493 -11.162 -3.669 1.00 83.81 82 LYS A O 1
ATOM 652 N N . SER A 1 83 ? -15.491 -12.101 -1.893 1.00 87.00 83 SER A N 1
ATOM 653 C CA . SER A 1 83 ? -15.615 -10.879 -1.092 1.00 87.00 83 SER A CA 1
ATOM 654 C C . SER A 1 83 ? -14.395 -10.679 -0.183 1.00 87.00 83 SER A C 1
ATOM 656 O O . SER A 1 83 ? -13.620 -11.617 0.043 1.00 87.00 83 SER A O 1
ATOM 658 N N . TRP A 1 84 ? -14.231 -9.477 0.387 1.00 87.62 84 TRP A N 1
ATOM 659 C CA . TRP A 1 84 ? -13.160 -9.235 1.360 1.00 87.62 84 TRP A CA 1
ATOM 660 C C . TRP A 1 84 ? -13.297 -10.151 2.584 1.00 87.62 84 TRP A C 1
ATOM 662 O O . TRP A 1 84 ? -12.291 -10.624 3.098 1.00 87.62 84 TRP A O 1
ATOM 672 N N . GLU A 1 85 ? -14.520 -10.467 3.025 1.00 90.25 85 GLU A N 1
ATOM 673 C CA . GLU A 1 85 ? -14.768 -11.359 4.164 1.00 90.25 85 GLU A CA 1
ATOM 674 C C . GLU A 1 85 ? -14.316 -12.790 3.872 1.00 90.25 85 GLU A C 1
ATOM 676 O O . GLU A 1 85 ? -13.806 -13.479 4.755 1.00 90.25 85 GLU A O 1
ATOM 681 N N . GLN A 1 86 ? -14.495 -13.252 2.632 1.00 88.81 86 GLN A N 1
ATOM 682 C CA . GLN A 1 86 ? -14.017 -14.568 2.209 1.00 88.81 86 GLN A CA 1
ATOM 683 C C . GLN A 1 86 ? -12.486 -14.602 2.153 1.00 88.81 86 GLN A C 1
ATOM 685 O O . GLN A 1 86 ? -11.884 -15.612 2.517 1.00 88.81 86 GLN A O 1
ATOM 690 N N . MET A 1 87 ? -11.851 -13.497 1.756 1.00 86.94 87 MET A N 1
ATOM 691 C CA . MET A 1 87 ? -10.394 -13.355 1.801 1.00 86.94 87 MET A CA 1
ATOM 692 C C . MET A 1 87 ? -9.848 -13.258 3.231 1.00 86.94 87 MET A C 1
ATOM 694 O O . MET A 1 87 ? -8.868 -13.932 3.536 1.00 86.94 87 MET A O 1
ATOM 698 N N . ASP A 1 88 ? -10.502 -12.516 4.130 1.00 88.56 88 ASP A N 1
ATOM 699 C CA . ASP A 1 88 ? -10.177 -12.509 5.566 1.00 88.56 88 ASP A CA 1
ATOM 700 C C . ASP A 1 88 ? -10.364 -13.907 6.170 1.00 88.56 88 ASP A C 1
ATOM 702 O O . ASP A 1 88 ? -9.512 -14.397 6.898 1.00 88.56 88 ASP A O 1
ATOM 706 N N . SER A 1 89 ? -11.423 -14.630 5.807 1.00 88.88 89 SER A N 1
ATOM 707 C CA . SER A 1 89 ? -11.628 -16.000 6.301 1.00 88.88 89 SER A CA 1
ATOM 708 C C . SER A 1 89 ? -10.499 -16.943 5.865 1.00 88.88 89 SER A C 1
ATOM 710 O O . SER A 1 89 ? -10.016 -17.744 6.666 1.00 88.88 89 SER A O 1
ATOM 712 N N . LEU A 1 90 ? -10.030 -16.817 4.618 1.00 83.88 90 LEU A N 1
ATOM 713 C CA . LEU A 1 90 ? -8.851 -17.539 4.127 1.00 83.88 90 LEU A CA 1
ATOM 714 C C . LEU A 1 90 ? -7.582 -17.140 4.885 1.00 83.88 90 LEU A C 1
ATOM 716 O O . LEU A 1 90 ? -6.762 -18.012 5.180 1.00 83.88 90 LEU A O 1
ATOM 720 N N . PHE A 1 91 ? -7.435 -15.855 5.223 1.00 83.94 91 PHE A N 1
ATOM 721 C CA . PHE A 1 91 ? -6.336 -15.365 6.050 1.00 83.94 91 PHE A CA 1
ATOM 722 C C . PHE A 1 91 ? -6.321 -16.063 7.411 1.00 83.94 91 PHE A C 1
ATOM 724 O O . PHE A 1 91 ? -5.342 -16.725 7.750 1.00 83.94 91 PHE A O 1
ATOM 731 N N . GLN A 1 92 ? -7.427 -15.981 8.153 1.00 85.94 92 GLN A N 1
ATOM 732 C CA . GLN A 1 92 ? -7.531 -16.538 9.504 1.00 85.94 92 GLN A CA 1
ATOM 733 C C . GLN A 1 92 ? -7.309 -18.057 9.515 1.00 85.94 92 GLN A C 1
ATOM 735 O O . GLN A 1 92 ? -6.614 -18.574 10.387 1.00 85.94 92 GLN A O 1
ATOM 740 N N . ALA A 1 93 ? -7.838 -18.774 8.516 1.00 87.38 93 ALA A N 1
ATOM 741 C CA . ALA A 1 93 ? -7.678 -20.223 8.411 1.00 87.38 93 ALA A CA 1
ATOM 742 C 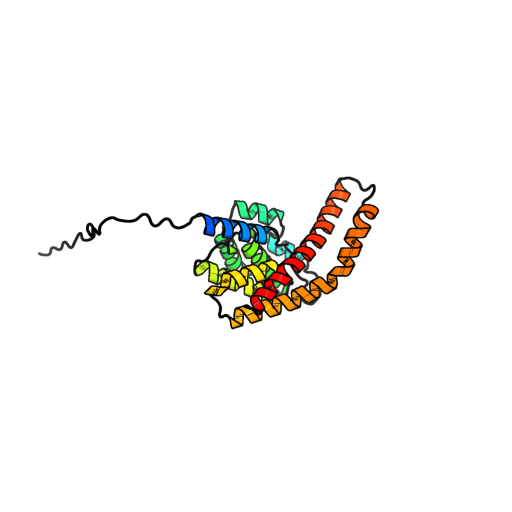C . ALA A 1 93 ? -6.216 -20.655 8.192 1.00 87.38 93 ALA A C 1
ATOM 744 O O . ALA A 1 93 ? -5.802 -21.698 8.696 1.00 87.38 93 ALA A O 1
ATOM 745 N N . ASN A 1 94 ? -5.430 -19.862 7.456 1.00 83.56 94 ASN A N 1
ATOM 746 C CA . ASN A 1 94 ? -4.049 -20.205 7.107 1.00 83.56 94 ASN A CA 1
ATOM 747 C C . ASN A 1 94 ? -3.002 -19.554 8.018 1.00 83.56 94 ASN A C 1
ATOM 749 O O . ASN A 1 94 ? -1.858 -20.006 8.021 1.00 83.56 94 ASN A O 1
ATOM 753 N N . TYR A 1 95 ? -3.359 -18.537 8.806 1.00 83.75 95 TYR A N 1
ATOM 754 C CA . TYR A 1 95 ? -2.410 -17.755 9.606 1.00 83.75 95 TYR A CA 1
ATOM 755 C C . TYR A 1 95 ? -1.563 -18.612 10.555 1.00 83.75 95 TYR A C 1
ATOM 757 O O . TYR A 1 95 ? -0.355 -18.418 10.664 1.00 83.75 95 TYR A O 1
ATOM 765 N N . HIS A 1 96 ? -2.174 -19.617 11.184 1.00 83.56 96 HIS A N 1
ATOM 766 C CA . HIS A 1 96 ? -1.484 -20.541 12.088 1.00 83.56 96 HIS A CA 1
ATOM 767 C C . HIS A 1 96 ? -0.611 -21.582 11.373 1.00 83.56 96 HIS A C 1
ATOM 769 O O . HIS A 1 96 ? 0.164 -22.270 12.026 1.00 83.56 96 HIS A O 1
ATOM 775 N N . SER A 1 97 ? -0.732 -21.718 10.048 1.00 83.00 97 SER A N 1
ATOM 776 C CA . SER A 1 97 ? 0.042 -22.686 9.261 1.00 83.00 97 SER A CA 1
ATOM 777 C C . SER A 1 97 ? 1.444 -22.193 8.886 1.00 83.00 97 SER A C 1
ATOM 779 O O . SER A 1 97 ? 2.239 -22.977 8.371 1.00 83.00 97 SER A O 1
ATOM 781 N N . PHE A 1 98 ? 1.745 -20.908 9.109 1.00 81.00 98 PHE A N 1
ATOM 782 C CA . PHE A 1 98 ? 3.044 -20.303 8.810 1.00 81.00 98 PHE A CA 1
ATOM 783 C C . PHE A 1 98 ? 3.894 -20.236 10.075 1.00 81.00 98 PHE A C 1
ATOM 785 O O . PHE A 1 98 ? 3.719 -19.357 10.922 1.00 81.00 98 PHE A O 1
ATOM 792 N N . ASN A 1 99 ? 4.803 -21.203 10.199 1.00 75.94 99 ASN A N 1
ATOM 793 C CA . ASN A 1 99 ? 5.667 -21.351 11.370 1.00 75.94 99 ASN A CA 1
ATOM 794 C C . ASN A 1 99 ? 7.007 -20.627 11.210 1.00 75.94 99 ASN A C 1
ATOM 796 O O . ASN A 1 99 ? 7.627 -20.266 12.210 1.00 75.94 99 ASN A O 1
ATOM 800 N N . ASP A 1 100 ? 7.461 -20.407 9.976 1.00 85.69 100 ASP A N 1
ATOM 801 C CA . ASP A 1 100 ? 8.654 -19.618 9.715 1.00 85.69 100 ASP A CA 1
ATOM 802 C C . ASP A 1 100 ? 8.304 -18.123 9.627 1.00 85.69 100 ASP A C 1
ATOM 804 O O . ASP A 1 100 ? 7.237 -17.710 9.160 1.00 85.69 100 ASP A O 1
ATOM 808 N N . GLY A 1 101 ? 9.212 -17.286 10.128 1.00 86.56 101 GLY A N 1
ATOM 809 C CA . GLY A 1 101 ? 8.960 -15.852 10.221 1.00 86.56 101 GLY A CA 1
ATOM 810 C C . GLY A 1 101 ? 8.894 -15.146 8.867 1.00 86.56 101 GLY A C 1
ATOM 811 O O . GLY A 1 101 ? 8.333 -14.055 8.803 1.00 86.56 101 GLY A O 1
ATOM 812 N N . GLU A 1 102 ? 9.475 -15.718 7.805 1.00 87.31 102 GLU A N 1
ATOM 813 C CA . GLU A 1 102 ? 9.518 -15.065 6.494 1.00 87.31 102 GLU A CA 1
ATOM 814 C C . GLU A 1 102 ? 8.180 -15.248 5.800 1.00 87.31 102 GLU A C 1
ATOM 816 O O . GLU A 1 102 ? 7.532 -14.259 5.478 1.00 87.31 102 GLU A O 1
ATOM 821 N N . SER A 1 103 ? 7.695 -16.481 5.690 1.00 85.50 103 SER A N 1
ATOM 822 C CA . SER A 1 103 ? 6.378 -16.775 5.134 1.00 85.50 103 SER A CA 1
ATOM 823 C C . SER A 1 103 ? 5.275 -16.058 5.879 1.00 85.50 103 SER A C 1
ATOM 825 O O . SER A 1 103 ? 4.381 -15.502 5.247 1.00 85.50 103 SER A O 1
ATOM 827 N N . LYS A 1 104 ? 5.368 -15.975 7.210 1.00 87.81 104 LYS A N 1
ATOM 828 C CA . LYS A 1 104 ? 4.410 -15.205 7.999 1.00 87.81 104 LYS A CA 1
ATOM 829 C C . LYS A 1 104 ? 4.441 -13.710 7.668 1.00 87.81 104 LYS A C 1
ATOM 831 O O . LYS A 1 104 ? 3.382 -13.117 7.492 1.00 87.81 104 LYS A O 1
ATOM 836 N N . PHE A 1 105 ? 5.625 -13.110 7.564 1.00 89.69 105 PHE A N 1
ATOM 837 C CA . PHE A 1 105 ? 5.780 -11.705 7.176 1.00 89.69 105 PHE A CA 1
ATOM 838 C C . PHE A 1 105 ? 5.208 -11.436 5.780 1.00 89.69 105 PHE A C 1
ATOM 840 O O . PHE A 1 105 ? 4.397 -10.532 5.605 1.00 89.69 105 PHE A O 1
ATOM 847 N N . VAL A 1 106 ? 5.584 -12.259 4.799 1.00 87.19 106 VAL A N 1
ATOM 848 C CA . VAL A 1 106 ? 5.130 -12.120 3.411 1.00 87.19 106 VAL A CA 1
ATOM 849 C C . VAL A 1 106 ? 3.619 -12.280 3.335 1.00 87.19 106 VAL A C 1
ATOM 851 O O . VAL A 1 106 ? 2.956 -11.492 2.674 1.00 87.19 106 VAL A O 1
ATOM 854 N N . PHE A 1 107 ? 3.064 -13.259 4.046 1.00 87.19 107 PHE A N 1
ATOM 855 C CA . PHE A 1 107 ? 1.628 -13.487 4.126 1.00 87.19 107 PHE A CA 1
ATOM 856 C C . PHE A 1 107 ? 0.872 -12.292 4.717 1.00 87.19 107 PHE A C 1
ATOM 858 O O . PHE A 1 107 ? -0.133 -11.867 4.146 1.00 87.19 107 PHE A O 1
ATOM 865 N N . GLU A 1 108 ? 1.364 -11.750 5.836 1.00 89.75 108 GLU A N 1
ATOM 866 C CA . GLU A 1 108 ? 0.811 -10.564 6.494 1.00 89.75 108 GLU A CA 1
ATOM 867 C C . GLU A 1 108 ? 0.804 -9.353 5.544 1.00 89.75 108 GLU A C 1
ATOM 869 O O . GLU A 1 108 ? -0.263 -8.777 5.311 1.00 89.75 108 GLU A O 1
ATOM 874 N N . GLU A 1 109 ? 1.944 -9.014 4.929 1.00 89.12 109 GLU A N 1
ATOM 875 C CA . GLU A 1 109 ? 2.033 -7.853 4.025 1.00 89.12 109 GLU A CA 1
ATOM 876 C C . GLU A 1 109 ? 1.191 -7.990 2.784 1.00 89.12 109 GLU A C 1
ATOM 878 O O . GLU A 1 109 ? 0.554 -7.035 2.329 1.00 89.12 109 GLU A O 1
ATOM 883 N N . HIS A 1 110 ? 1.202 -9.188 2.231 1.00 85.31 110 HIS A N 1
ATOM 884 C CA . HIS A 1 110 ? 0.502 -9.474 1.010 1.00 85.31 110 HIS A CA 1
ATOM 885 C C . HIS A 1 110 ? -1.004 -9.300 1.176 1.00 85.31 110 HIS A C 1
ATOM 887 O O . HIS A 1 110 ? -1.656 -8.611 0.391 1.00 85.31 110 HIS A O 1
ATOM 893 N N . LEU A 1 111 ? -1.563 -9.876 2.237 1.00 86.56 111 LEU A N 1
ATOM 894 C CA . LEU A 1 111 ? -2.998 -9.814 2.466 1.00 86.56 111 LEU A CA 1
ATOM 895 C C . LEU A 1 111 ? -3.473 -8.461 2.955 1.00 86.56 111 LEU A C 1
ATOM 897 O O . LEU A 1 111 ? -4.552 -8.039 2.543 1.00 86.56 111 LEU A O 1
ATOM 901 N N . ALA A 1 112 ? -2.687 -7.768 3.776 1.00 90.31 112 ALA A N 1
ATOM 902 C CA . ALA A 1 112 ? -3.038 -6.421 4.195 1.00 90.31 112 ALA A CA 1
ATOM 903 C C . ALA A 1 112 ? -3.146 -5.475 2.987 1.00 90.31 112 ALA A C 1
ATOM 905 O O . ALA A 1 112 ? -4.147 -4.770 2.857 1.00 90.31 112 ALA A O 1
ATOM 906 N N . GLN A 1 113 ? -2.185 -5.522 2.055 1.00 87.88 113 GLN A N 1
ATOM 907 C CA . GLN A 1 113 ? -2.260 -4.740 0.816 1.00 87.88 113 GLN A CA 1
ATOM 908 C C . GLN A 1 113 ? -3.458 -5.144 -0.041 1.00 87.88 113 GLN A C 1
ATOM 910 O O . GLN A 1 113 ? -4.242 -4.284 -0.431 1.00 87.88 113 GLN A O 1
ATOM 915 N N . ILE A 1 114 ? -3.649 -6.445 -0.279 1.00 83.50 114 ILE A N 1
ATOM 916 C CA . ILE A 1 114 ? -4.768 -6.949 -1.082 1.00 83.50 114 ILE A CA 1
ATOM 917 C C . ILE A 1 114 ? -6.114 -6.513 -0.511 1.00 83.50 114 ILE A C 1
ATOM 919 O O . ILE A 1 114 ? -6.969 -6.018 -1.238 1.00 83.50 114 ILE A O 1
ATOM 923 N N . ILE A 1 115 ? -6.355 -6.728 0.778 1.00 87.50 115 ILE A N 1
ATOM 924 C CA . ILE A 1 115 ? -7.683 -6.504 1.350 1.00 87.50 115 ILE A CA 1
ATOM 925 C C . ILE A 1 115 ? -7.998 -5.010 1.413 1.00 87.50 115 ILE A C 1
ATOM 927 O O . ILE A 1 115 ? -9.121 -4.616 1.086 1.00 87.50 115 ILE A O 1
ATOM 931 N N . LEU A 1 116 ? -7.016 -4.180 1.777 1.00 87.94 116 LEU A N 1
ATOM 932 C CA . LEU A 1 116 ? -7.197 -2.732 1.816 1.00 87.94 116 LEU A CA 1
ATOM 933 C C . LEU A 1 116 ? -7.382 -2.150 0.408 1.00 87.94 116 LEU A C 1
ATOM 935 O O . LEU A 1 116 ? -8.252 -1.307 0.222 1.00 87.94 116 LEU A O 1
ATOM 939 N N . LYS A 1 117 ? -6.632 -2.624 -0.590 1.00 81.25 117 LYS A N 1
ATOM 940 C CA . LYS A 1 117 ? -6.697 -2.101 -1.958 1.00 81.25 117 LYS A CA 1
ATOM 941 C C . LYS A 1 117 ? -7.868 -2.651 -2.766 1.00 81.25 117 LYS A C 1
ATOM 943 O O . LYS A 1 117 ? -8.630 -1.903 -3.365 1.00 81.25 117 LYS A O 1
ATOM 948 N N . ASP A 1 118 ? -7.997 -3.968 -2.833 1.00 73.75 118 ASP A N 1
ATOM 949 C CA . ASP A 1 118 ? -8.667 -4.616 -3.957 1.00 73.75 118 ASP A CA 1
ATOM 950 C C . ASP A 1 118 ? -10.109 -5.033 -3.674 1.00 73.75 118 ASP A C 1
ATOM 952 O O . ASP A 1 118 ? -10.893 -5.213 -4.604 1.00 73.75 118 ASP A O 1
ATOM 956 N N . PHE A 1 119 ? -10.511 -5.146 -2.410 1.00 71.31 119 PHE A N 1
ATOM 957 C CA . PHE A 1 119 ? -11.846 -5.650 -2.080 1.00 71.31 119 PHE A CA 1
ATOM 958 C C . PHE A 1 119 ? -12.827 -4.589 -1.567 1.00 71.31 119 PHE A C 1
ATOM 960 O O . PHE A 1 119 ? -13.872 -4.927 -1.009 1.00 71.31 119 PHE A O 1
ATOM 967 N N . GLY A 1 120 ? -12.523 -3.302 -1.760 1.00 74.75 120 GLY A N 1
ATOM 968 C CA . GLY A 1 120 ? -13.437 -2.205 -1.419 1.00 74.75 120 GLY A CA 1
ATOM 969 C C . GLY A 1 120 ? -13.764 -2.099 0.075 1.00 74.75 120 GLY A C 1
ATOM 970 O O . GLY A 1 120 ? -14.718 -1.408 0.434 1.00 74.75 120 GLY A O 1
ATOM 971 N N . LEU A 1 121 ? -12.988 -2.764 0.945 1.00 87.75 121 LEU A N 1
ATOM 972 C CA . LEU A 1 121 ? -13.147 -2.697 2.399 1.00 87.75 121 LEU A CA 1
ATOM 973 C C . LEU A 1 121 ? -13.012 -1.249 2.893 1.00 87.75 121 LEU A C 1
ATOM 975 O O . LEU A 1 121 ? -13.806 -0.815 3.719 1.00 87.75 121 LEU A O 1
ATOM 979 N N . LEU A 1 122 ? -12.077 -0.479 2.326 1.00 86.19 122 LEU A N 1
ATOM 980 C CA . LEU A 1 122 ? -11.860 0.935 2.660 1.00 86.19 122 LEU A CA 1
ATOM 981 C C . LEU A 1 122 ? -13.084 1.835 2.415 1.00 86.19 122 LEU A C 1
ATOM 983 O O . LEU A 1 122 ? -13.165 2.912 2.993 1.00 86.19 122 LEU A O 1
ATOM 987 N N . LEU A 1 123 ? -14.055 1.395 1.606 1.00 84.75 123 LEU A N 1
ATOM 988 C CA . LEU A 1 123 ? -15.290 2.140 1.335 1.00 84.75 123 LEU A CA 1
ATOM 989 C C . LEU A 1 123 ? -16.402 1.848 2.359 1.00 84.75 123 LEU A C 1
ATOM 991 O O . LEU A 1 123 ? -17.511 2.374 2.245 1.00 84.75 123 LEU A O 1
ATOM 995 N N . LYS A 1 124 ? -16.150 0.968 3.335 1.00 87.12 124 LYS A N 1
ATOM 996 C CA . LYS A 1 124 ? -17.113 0.555 4.361 1.00 87.12 124 LYS A CA 1
ATOM 997 C C . LYS A 1 124 ? -16.850 1.281 5.677 1.00 87.12 124 LYS A C 1
ATOM 999 O O . LYS A 1 124 ? -15.708 1.541 6.044 1.00 87.12 124 LYS A O 1
ATOM 1004 N N . SER A 1 125 ? -17.917 1.586 6.410 1.00 88.44 125 SER A N 1
ATOM 1005 C CA . SER A 1 125 ? -17.859 2.330 7.677 1.00 88.44 125 SER A CA 1
ATOM 1006 C C . SER A 1 125 ? -18.591 1.639 8.831 1.00 88.44 125 SER A C 1
ATOM 1008 O O . SER A 1 125 ? -18.800 2.251 9.875 1.00 88.44 125 SER A O 1
ATOM 1010 N N . ASP A 1 126 ? -19.043 0.396 8.650 1.00 92.38 126 ASP A N 1
ATOM 1011 C CA . ASP A 1 126 ? -19.611 -0.392 9.743 1.00 92.38 126 ASP A CA 1
ATOM 1012 C C . ASP A 1 126 ? -18.511 -0.877 10.703 1.00 92.38 126 ASP A C 1
ATOM 1014 O O . ASP A 1 126 ? -17.346 -1.003 10.325 1.00 92.38 126 ASP A O 1
ATOM 1018 N N . GLN A 1 127 ? -18.893 -1.168 11.948 1.00 93.56 127 GLN A N 1
ATOM 1019 C CA . GLN A 1 127 ? -17.969 -1.540 13.024 1.00 93.56 127 GLN A CA 1
ATOM 1020 C C . GLN A 1 127 ? -17.034 -2.698 12.642 1.00 93.56 127 GLN A C 1
ATOM 1022 O O . GLN A 1 127 ? -15.827 -2.611 12.860 1.00 93.56 127 GLN A O 1
ATOM 1027 N N . LYS A 1 128 ? -17.577 -3.763 12.039 1.00 92.69 128 LYS A N 1
ATOM 1028 C CA . LYS A 1 128 ? -16.800 -4.947 11.648 1.00 92.69 128 LYS A CA 1
ATOM 1029 C C . LYS A 1 128 ? -15.766 -4.590 10.580 1.00 92.69 128 LYS A C 1
ATOM 1031 O O . LYS A 1 128 ? -14.626 -5.049 10.645 1.00 92.69 128 LYS A O 1
ATOM 1036 N N . SER A 1 129 ? -16.148 -3.765 9.608 1.00 92.62 129 SER A N 1
ATOM 1037 C CA . SER A 1 129 ? -15.223 -3.270 8.590 1.00 92.62 129 SER A CA 1
ATOM 1038 C C . SER A 1 129 ? -14.123 -2.394 9.195 1.00 92.62 129 SER A C 1
ATOM 1040 O O . SER A 1 129 ? -12.954 -2.600 8.884 1.00 92.62 129 SER A O 1
ATOM 1042 N N . LEU A 1 130 ? -14.458 -1.473 10.106 1.00 94.56 130 LEU A N 1
ATOM 1043 C CA . LEU A 1 130 ? -13.475 -0.606 10.772 1.00 94.56 130 LEU A CA 1
ATOM 1044 C C . LEU A 1 130 ? -12.462 -1.404 11.604 1.00 94.56 130 LEU A C 1
ATOM 1046 O O . LEU A 1 130 ? -11.265 -1.145 11.515 1.00 94.56 130 LEU A O 1
ATOM 1050 N N . GLU A 1 131 ? -12.905 -2.424 12.340 1.00 95.38 131 GLU A N 1
ATOM 1051 C CA . GLU A 1 131 ? -12.016 -3.339 13.073 1.00 95.38 131 GLU A CA 1
ATOM 1052 C C . GLU A 1 131 ? -11.011 -4.034 12.145 1.00 95.38 131 GLU A C 1
ATOM 1054 O O . GLU A 1 131 ? -9.838 -4.201 12.485 1.00 95.38 131 GLU A O 1
ATOM 1059 N N . ARG A 1 132 ? -11.450 -4.414 10.943 1.00 94.38 132 ARG A N 1
ATOM 1060 C CA . ARG A 1 132 ? -10.594 -5.069 9.949 1.00 94.38 132 ARG A CA 1
ATOM 1061 C C . ARG A 1 132 ? -9.649 -4.102 9.257 1.00 94.38 132 ARG A C 1
ATOM 1063 O O . ARG A 1 132 ? -8.483 -4.441 9.073 1.00 94.38 132 ARG A O 1
ATOM 1070 N N . ILE A 1 133 ? -10.102 -2.890 8.949 1.00 95.38 133 ILE A N 1
ATOM 1071 C CA . ILE A 1 133 ? -9.229 -1.828 8.439 1.00 95.38 133 ILE A CA 1
ATOM 1072 C C . ILE A 1 133 ? -8.143 -1.513 9.470 1.00 95.38 133 ILE A C 1
ATOM 1074 O O . ILE A 1 133 ? -6.971 -1.451 9.103 1.00 95.38 133 ILE A O 1
ATOM 1078 N N . ALA A 1 134 ? -8.502 -1.386 10.752 1.00 96.62 134 ALA A N 1
ATOM 1079 C CA . ALA A 1 134 ? -7.550 -1.177 11.842 1.00 96.62 134 ALA A CA 1
ATOM 1080 C C . ALA A 1 134 ? -6.504 -2.295 11.896 1.00 96.62 134 ALA A C 1
ATOM 1082 O O . ALA A 1 134 ? -5.308 -2.013 11.857 1.00 96.62 134 ALA A O 1
ATOM 1083 N N . PHE A 1 135 ? -6.952 -3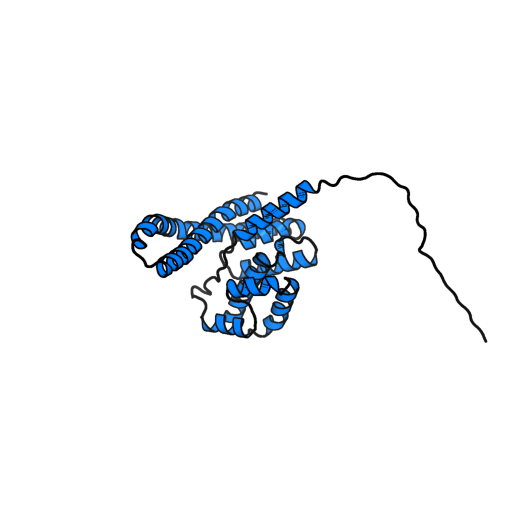.551 11.895 1.00 95.00 135 PHE A N 1
ATOM 1084 C CA . PHE A 1 135 ? -6.076 -4.720 11.926 1.00 95.00 135 PHE A CA 1
ATOM 1085 C C . PHE A 1 135 ? -5.072 -4.752 10.760 1.00 95.00 135 PHE A C 1
ATOM 1087 O O . PHE A 1 135 ? -3.868 -4.879 10.984 1.00 95.00 135 PHE A O 1
ATOM 1094 N N . TYR A 1 136 ? -5.532 -4.595 9.514 1.00 94.25 136 TYR A N 1
ATOM 1095 C CA . TYR A 1 136 ? -4.633 -4.632 8.353 1.00 94.25 136 TYR A CA 1
ATOM 1096 C C . TYR A 1 136 ? -3.726 -3.402 8.264 1.00 94.25 136 TYR A C 1
ATOM 1098 O O . TYR A 1 136 ? -2.579 -3.517 7.840 1.00 94.25 136 TYR A O 1
ATOM 1106 N N . THR A 1 137 ? -4.196 -2.236 8.712 1.00 95.19 137 THR A N 1
ATOM 1107 C CA . THR A 1 137 ? -3.362 -1.027 8.783 1.00 95.19 137 THR A CA 1
ATOM 1108 C C . THR A 1 137 ? -2.222 -1.210 9.789 1.00 95.19 137 THR A C 1
ATOM 1110 O O . THR A 1 137 ? -1.079 -0.854 9.504 1.00 95.19 137 THR A O 1
ATOM 1113 N N . GLU A 1 138 ? -2.502 -1.810 10.950 1.00 95.88 138 GLU A N 1
ATOM 1114 C CA . GLU A 1 138 ? -1.486 -2.114 11.964 1.00 95.88 138 GLU A CA 1
ATOM 1115 C C . GLU A 1 138 ? -0.450 -3.132 11.477 1.00 95.88 138 GLU A C 1
ATOM 1117 O O . GLU A 1 138 ? 0.732 -2.979 11.789 1.00 95.88 138 GLU A O 1
ATOM 1122 N N . ILE A 1 139 ? -0.856 -4.119 10.670 1.00 93.75 139 ILE A N 1
ATOM 1123 C CA . ILE A 1 139 ? 0.075 -5.049 10.015 1.00 93.75 139 ILE A CA 1
ATOM 1124 C C . ILE A 1 139 ? 1.097 -4.287 9.160 1.00 93.75 139 ILE A C 1
ATOM 1126 O O . ILE A 1 139 ? 2.299 -4.416 9.403 1.00 93.75 139 ILE A O 1
ATOM 1130 N N . LEU A 1 140 ? 0.636 -3.437 8.233 1.00 93.50 140 LEU A N 1
ATOM 1131 C CA . LEU A 1 140 ? 1.531 -2.678 7.344 1.00 93.50 140 LEU A CA 1
ATOM 1132 C C . LEU A 1 140 ? 2.465 -1.749 8.136 1.00 93.50 140 LEU A C 1
ATOM 1134 O O . LEU A 1 140 ? 3.644 -1.580 7.815 1.00 93.50 140 LEU A O 1
ATOM 1138 N N . LEU A 1 141 ? 1.960 -1.148 9.217 1.00 93.44 141 LEU A N 1
ATOM 1139 C CA . LEU A 1 141 ? 2.763 -0.298 10.095 1.00 93.44 141 LEU A CA 1
ATOM 1140 C C . LEU A 1 141 ? 3.847 -1.082 10.841 1.00 93.44 141 LEU A C 1
ATOM 1142 O O . LEU A 1 141 ? 4.994 -0.616 10.899 1.00 93.44 141 LEU A O 1
ATOM 1146 N N . LYS A 1 142 ? 3.497 -2.253 11.387 1.00 92.38 142 LYS A N 1
ATOM 1147 C CA . LYS A 1 142 ? 4.395 -3.166 12.110 1.00 92.38 142 LYS A CA 1
ATOM 1148 C C . LYS A 1 142 ? 5.513 -3.680 11.210 1.00 92.38 142 LYS A C 1
ATOM 1150 O O . LYS A 1 142 ? 6.661 -3.734 11.650 1.00 92.38 142 LYS A O 1
ATOM 1155 N N . ASN A 1 143 ? 5.185 -4.031 9.973 1.00 89.62 143 ASN A N 1
ATOM 1156 C CA . ASN A 1 143 ? 6.112 -4.639 9.022 1.00 89.62 143 ASN A CA 1
ATOM 1157 C C . ASN A 1 143 ? 7.034 -3.624 8.326 1.00 89.62 143 ASN A C 1
ATOM 1159 O O . ASN A 1 143 ? 7.979 -4.004 7.641 1.00 89.62 143 ASN A O 1
ATOM 1163 N N . LYS A 1 144 ? 6.844 -2.329 8.612 1.00 87.06 144 LYS A N 1
ATOM 1164 C CA . LYS A 1 144 ? 7.752 -1.228 8.247 1.00 87.06 144 LYS A CA 1
ATOM 1165 C C . LYS A 1 144 ? 7.923 -0.997 6.744 1.00 87.06 144 LYS A C 1
ATOM 1167 O O . LYS A 1 144 ? 8.849 -0.288 6.353 1.00 87.06 144 LYS A O 1
ATOM 1172 N N . GLY A 1 145 ? 7.019 -1.514 5.916 1.00 84.19 145 GLY A N 1
ATOM 1173 C CA . GLY A 1 145 ? 6.975 -1.186 4.498 1.00 84.19 145 GLY A CA 1
ATOM 1174 C C . GLY A 1 145 ? 6.592 0.269 4.222 1.00 84.19 145 GLY A C 1
ATOM 1175 O O . GLY A 1 145 ? 6.006 0.964 5.062 1.00 84.19 145 GLY A O 1
ATOM 1176 N N . VAL A 1 146 ? 6.917 0.735 3.014 1.00 85.88 146 VAL A N 1
ATOM 1177 C CA . VAL A 1 146 ? 6.512 2.057 2.516 1.00 85.88 146 VAL A CA 1
ATOM 1178 C C . VAL A 1 146 ? 5.191 1.897 1.765 1.00 85.88 146 VAL A C 1
ATOM 1180 O O . VAL A 1 146 ? 5.155 1.774 0.546 1.00 85.88 146 VAL A O 1
ATOM 1183 N N . HIS A 1 147 ? 4.097 1.858 2.525 1.00 89.19 147 HIS A N 1
ATOM 1184 C CA . HIS A 1 147 ? 2.730 1.679 2.017 1.00 89.19 147 HIS A CA 1
ATOM 1185 C C . HIS A 1 147 ? 1.905 2.957 2.190 1.00 89.19 147 HIS A C 1
ATOM 1187 O O . HIS A 1 147 ? 0.816 2.933 2.765 1.00 89.19 147 HIS A O 1
ATOM 1193 N N . SER A 1 148 ? 2.458 4.084 1.733 1.00 90.75 148 SER A N 1
ATOM 1194 C CA . SER A 1 148 ? 1.952 5.434 2.011 1.00 90.75 148 SER A CA 1
ATOM 1195 C C . SER A 1 148 ? 0.452 5.583 1.733 1.00 90.75 148 SER A C 1
ATOM 1197 O O . SER A 1 148 ? -0.285 6.035 2.609 1.00 90.75 148 SER A O 1
ATOM 1199 N N . GLY A 1 149 ? -0.015 5.129 0.568 1.00 91.75 149 GLY A N 1
ATOM 1200 C CA . GLY A 1 149 ? -1.421 5.206 0.186 1.00 91.75 149 GLY A CA 1
ATOM 1201 C C . GLY A 1 149 ? -2.336 4.288 0.993 1.00 91.75 149 GLY A C 1
ATOM 1202 O O . GLY A 1 149 ? -3.356 4.745 1.507 1.00 91.75 149 GLY A O 1
ATOM 1203 N N . HIS A 1 150 ? -1.957 3.019 1.173 1.00 91.94 150 HIS A N 1
ATOM 1204 C CA . HIS A 1 150 ? -2.760 2.055 1.936 1.00 91.94 150 HIS A CA 1
ATOM 1205 C C . HIS A 1 150 ? -2.947 2.521 3.381 1.00 91.94 150 HIS A C 1
ATOM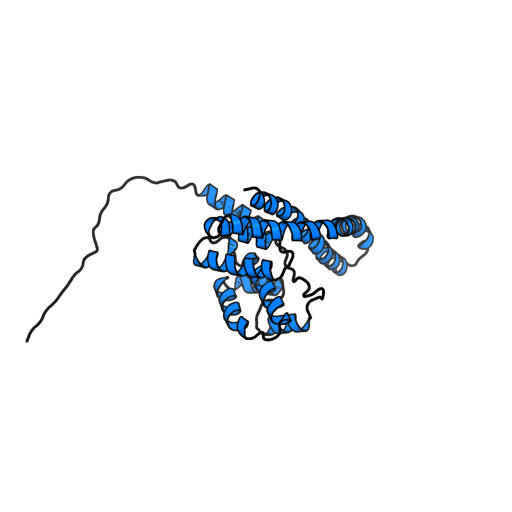 1207 O O . HIS A 1 150 ? -4.063 2.524 3.901 1.00 91.94 150 HIS A O 1
ATOM 1213 N N . ILE A 1 151 ? -1.852 2.948 4.015 1.00 94.44 151 ILE A N 1
ATOM 1214 C CA . ILE A 1 151 ? -1.874 3.394 5.404 1.00 94.44 151 ILE A CA 1
ATOM 1215 C C . ILE A 1 151 ? -2.617 4.728 5.523 1.00 94.44 151 ILE A C 1
ATOM 1217 O O . ILE A 1 151 ? -3.441 4.864 6.421 1.00 94.44 151 ILE A O 1
ATOM 1221 N N . TYR A 1 152 ? -2.407 5.688 4.612 1.00 95.00 152 TYR A N 1
ATOM 1222 C CA . TYR A 1 152 ? -3.166 6.943 4.618 1.00 95.00 152 TYR A CA 1
ATOM 1223 C C . TYR A 1 152 ? -4.675 6.697 4.541 1.00 95.00 152 TYR A C 1
ATOM 1225 O O . TYR A 1 152 ? -5.418 7.227 5.366 1.00 95.00 152 TYR A O 1
ATOM 1233 N N . LEU A 1 153 ? -5.130 5.895 3.575 1.00 93.44 153 LEU A N 1
ATOM 1234 C CA . LEU A 1 153 ? -6.557 5.632 3.397 1.00 93.44 153 LEU A CA 1
ATOM 1235 C C . LEU A 1 153 ? -7.134 4.869 4.594 1.00 93.44 153 LEU A C 1
ATOM 1237 O O . LEU A 1 153 ? -8.218 5.215 5.064 1.00 93.44 153 LEU A O 1
ATOM 1241 N N . GLY A 1 154 ? -6.387 3.903 5.141 1.00 94.19 154 GLY A N 1
ATOM 1242 C CA . GLY A 1 154 ? -6.749 3.205 6.375 1.00 94.19 154 GLY A CA 1
ATOM 1243 C C . GLY A 1 154 ? -6.909 4.163 7.556 1.00 94.19 154 GLY A C 1
ATOM 1244 O O . GLY A 1 154 ? -7.973 4.217 8.168 1.00 94.19 154 GLY A O 1
ATOM 1245 N N . ILE A 1 155 ? -5.899 4.991 7.836 1.00 95.31 155 ILE A N 1
ATOM 1246 C CA . ILE A 1 155 ? -5.939 6.003 8.905 1.00 95.31 155 ILE A CA 1
ATOM 1247 C C . ILE A 1 155 ? -7.102 6.978 8.689 1.00 95.31 155 ILE A C 1
ATOM 1249 O O . ILE A 1 155 ? -7.840 7.276 9.628 1.00 95.31 155 ILE A O 1
ATOM 1253 N N . ASN A 1 156 ? -7.298 7.465 7.462 1.00 93.50 156 ASN A N 1
ATOM 1254 C CA . ASN A 1 156 ? -8.372 8.400 7.146 1.00 93.50 156 ASN A CA 1
ATOM 1255 C C . ASN A 1 156 ? -9.756 7.795 7.427 1.00 93.50 156 ASN A C 1
ATOM 1257 O O . ASN A 1 156 ? -10.618 8.478 7.982 1.00 93.50 156 ASN A O 1
ATOM 1261 N N . GLN A 1 157 ? -9.945 6.511 7.116 1.00 93.06 157 GLN A N 1
ATOM 1262 C CA . GLN A 1 157 ? -11.187 5.798 7.403 1.00 93.06 157 GLN A CA 1
ATOM 1263 C C . GLN A 1 157 ? -11.387 5.532 8.904 1.00 93.06 157 GLN A C 1
ATOM 1265 O O . GLN A 1 157 ? -12.516 5.472 9.387 1.00 93.06 157 GLN A O 1
ATOM 1270 N N . LEU A 1 158 ? -10.299 5.441 9.670 1.00 96.06 158 LEU A N 1
ATOM 1271 C CA . LEU A 1 158 ? -10.314 5.165 11.107 1.00 96.06 158 LEU A CA 1
ATOM 1272 C C . LEU A 1 158 ? -10.448 6.416 11.990 1.00 96.06 158 LEU A C 1
ATOM 1274 O O . LEU A 1 158 ? -10.442 6.284 13.212 1.00 96.06 158 LEU A O 1
ATOM 1278 N N . LYS A 1 159 ? -10.626 7.620 11.426 1.00 93.50 159 LYS A N 1
ATOM 1279 C CA . LYS A 1 159 ? -10.747 8.880 12.195 1.00 93.50 159 LYS A CA 1
ATOM 1280 C C . LYS A 1 159 ? -11.872 8.888 13.239 1.00 93.50 159 LYS A C 1
ATOM 1282 O O . LYS A 1 159 ? -11.767 9.600 14.232 1.00 93.50 159 LYS A O 1
ATOM 1287 N N . SER A 1 160 ? -12.950 8.135 13.016 1.00 90.50 160 SER A N 1
ATOM 1288 C CA . SER A 1 160 ? -14.059 7.993 13.975 1.00 90.50 160 SER A CA 1
ATOM 1289 C C . SER A 1 160 ? -13.916 6.790 14.912 1.00 90.50 160 SER A C 1
ATOM 1291 O O . SER A 1 160 ? -14.772 6.589 15.768 1.00 90.50 160 SER A O 1
ATOM 1293 N N . TYR A 1 161 ? -12.881 5.970 14.721 1.00 95.81 161 TYR A N 1
ATOM 1294 C CA . TYR A 1 161 ? -12.662 4.715 15.438 1.00 95.81 161 TYR A CA 1
ATOM 1295 C C . TYR A 1 161 ? -11.451 4.791 16.377 1.00 95.81 161 TYR A C 1
ATOM 1297 O O . TYR A 1 161 ? -11.528 4.377 17.531 1.00 95.81 161 TYR A O 1
ATOM 1305 N N . TRP A 1 162 ? -10.331 5.342 15.908 1.00 96.56 162 TRP A N 1
ATOM 1306 C CA . TRP A 1 162 ? -9.134 5.568 16.716 1.00 96.56 162 TRP A CA 1
ATOM 1307 C C . TRP A 1 162 ? -9.132 6.944 17.381 1.00 96.56 162 TRP A C 1
ATOM 1309 O O . TRP A 1 162 ? -9.784 7.886 16.930 1.00 96.56 162 TRP A O 1
ATOM 1319 N N . SER A 1 163 ? -8.362 7.068 18.465 1.00 96.69 163 SER A N 1
ATOM 1320 C CA . SER A 1 163 ? -8.101 8.367 19.084 1.00 96.69 163 SER A CA 1
ATOM 1321 C C . SER A 1 163 ? -7.303 9.265 18.138 1.00 96.69 163 SER A C 1
ATOM 1323 O O . SER A 1 163 ? -6.492 8.792 17.338 1.00 96.69 163 SER A O 1
ATOM 1325 N N . LYS A 1 164 ? -7.487 10.584 18.266 1.00 96.25 164 LYS A N 1
ATOM 1326 C CA . LYS A 1 164 ? -6.736 11.568 17.473 1.00 96.25 164 LYS A CA 1
ATOM 1327 C C . LYS A 1 164 ? -5.221 11.407 17.623 1.00 96.25 164 LYS A C 1
ATOM 1329 O O . LYS A 1 164 ? -4.511 11.483 16.629 1.00 96.25 164 LYS A O 1
ATOM 1334 N N . ASP A 1 165 ? -4.741 11.127 18.832 1.00 97.06 165 ASP A N 1
ATOM 1335 C CA . ASP A 1 165 ? -3.308 10.942 19.086 1.00 97.06 165 ASP A CA 1
ATOM 1336 C C . ASP A 1 165 ? -2.746 9.745 18.312 1.00 97.06 165 ASP A C 1
ATOM 1338 O O . ASP A 1 165 ? -1.699 9.863 17.680 1.00 97.06 165 ASP A O 1
ATOM 1342 N N . LYS A 1 166 ? -3.487 8.628 18.261 1.00 96.50 166 LYS A N 1
ATOM 1343 C CA . LYS A 1 166 ? -3.096 7.446 17.481 1.00 96.50 166 LYS A CA 1
ATOM 1344 C C . LYS A 1 166 ? -3.086 7.735 15.978 1.00 96.50 166 LYS A C 1
ATOM 1346 O O . LYS A 1 166 ? -2.172 7.308 15.276 1.00 96.50 166 LYS A O 1
ATOM 1351 N N . ILE A 1 167 ? -4.074 8.486 15.484 1.00 97.25 167 ILE A N 1
ATOM 1352 C CA . ILE A 1 167 ? -4.123 8.940 14.084 1.00 97.25 167 ILE A CA 1
ATOM 1353 C C . ILE A 1 167 ? -2.869 9.756 13.741 1.00 97.25 167 ILE A C 1
ATOM 1355 O O . ILE A 1 167 ? -2.220 9.470 12.734 1.00 97.25 167 ILE A O 1
ATOM 1359 N N . LYS A 1 168 ? -2.493 10.721 14.592 1.00 97.31 168 LYS A N 1
ATOM 1360 C CA . LYS A 1 168 ? -1.300 11.559 14.392 1.00 97.31 168 LYS A CA 1
ATOM 1361 C C . LYS A 1 168 ? -0.010 10.759 14.446 1.00 97.31 168 LYS A C 1
ATOM 1363 O O . LYS A 1 168 ? 0.826 10.913 13.563 1.00 97.31 168 LYS A O 1
ATOM 1368 N N . GLU A 1 169 ? 0.142 9.898 15.448 1.00 96.94 169 GLU A N 1
ATOM 1369 C CA . GLU A 1 169 ? 1.318 9.042 15.605 1.00 96.94 169 GLU A CA 1
ATOM 1370 C C . GLU A 1 169 ? 1.540 8.194 14.347 1.00 96.94 169 GLU A C 1
ATOM 1372 O O . GLU A 1 169 ? 2.625 8.194 13.764 1.00 96.94 169 GLU A O 1
ATOM 1377 N N . TYR A 1 170 ? 0.496 7.511 13.879 1.00 97.38 170 TYR A N 1
ATOM 1378 C CA . TYR A 1 170 ? 0.613 6.609 12.737 1.00 97.38 170 TYR A CA 1
ATOM 1379 C C . TYR A 1 170 ? 0.787 7.368 11.419 1.00 97.38 170 TYR A C 1
ATOM 1381 O O . TYR A 1 170 ? 1.542 6.920 10.548 1.00 97.38 170 TYR A O 1
ATOM 1389 N N . ALA A 1 171 ? 0.159 8.539 11.278 1.00 97.25 171 ALA A N 1
ATOM 1390 C CA . ALA A 1 171 ? 0.389 9.419 10.139 1.00 97.25 171 ALA A CA 1
ATOM 1391 C C . ALA A 1 171 ? 1.841 9.922 10.110 1.00 97.25 171 ALA A C 1
ATOM 1393 O O . ALA A 1 171 ? 2.464 9.872 9.052 1.00 97.25 171 ALA A O 1
ATOM 1394 N N . GLN A 1 172 ? 2.404 10.314 11.259 1.00 97.88 172 GLN A N 1
ATOM 1395 C CA . GLN A 1 172 ? 3.793 10.765 11.384 1.00 97.88 172 GLN A CA 1
ATOM 1396 C C . GLN A 1 172 ? 4.788 9.652 11.042 1.00 97.88 172 GLN A C 1
ATOM 1398 O O . GLN A 1 172 ? 5.651 9.845 10.190 1.00 97.88 172 GLN A O 1
ATOM 1403 N N . ILE A 1 173 ? 4.618 8.458 11.622 1.00 96.88 173 ILE A N 1
ATOM 1404 C CA . ILE A 1 173 ? 5.462 7.291 11.318 1.00 96.88 173 ILE A CA 1
ATOM 1405 C C . ILE A 1 173 ? 5.467 7.001 9.811 1.00 96.88 173 ILE A C 1
ATOM 1407 O O . ILE A 1 173 ? 6.513 6.729 9.219 1.00 96.88 173 ILE A O 1
ATOM 1411 N N . THR A 1 174 ? 4.294 7.049 9.180 1.00 97.06 174 THR A N 1
ATOM 1412 C CA . THR A 1 174 ? 4.153 6.780 7.744 1.00 97.06 174 THR A CA 1
ATOM 1413 C C . THR A 1 174 ? 4.753 7.903 6.904 1.00 97.06 174 THR A C 1
ATOM 1415 O O . THR A 1 174 ? 5.413 7.628 5.901 1.00 97.06 174 THR A O 1
ATOM 1418 N N . TYR A 1 175 ? 4.563 9.156 7.317 1.00 97.62 175 TYR A N 1
ATOM 1419 C CA . TYR A 1 175 ? 5.137 10.331 6.669 1.00 97.62 175 TYR A CA 1
ATOM 1420 C C . TYR A 1 175 ? 6.663 10.251 6.640 1.00 97.62 175 TYR A C 1
ATOM 1422 O O . TYR A 1 175 ? 7.245 10.365 5.566 1.00 97.62 175 TYR A O 1
ATOM 1430 N N . ASP A 1 176 ? 7.303 9.964 7.775 1.00 97.19 176 ASP A N 1
ATOM 1431 C CA . ASP A 1 176 ? 8.765 9.909 7.878 1.00 97.19 176 ASP A CA 1
ATOM 1432 C C . ASP A 1 176 ? 9.358 8.819 6.973 1.00 97.19 176 ASP A C 1
ATOM 1434 O O . ASP A 1 176 ? 10.314 9.061 6.232 1.00 97.19 176 ASP A O 1
ATOM 1438 N N . ARG A 1 177 ? 8.740 7.628 6.961 1.00 95.12 177 ARG A N 1
ATOM 1439 C CA . ARG A 1 177 ? 9.127 6.520 6.068 1.00 95.12 177 ARG A CA 1
ATOM 1440 C C . ARG A 1 177 ? 8.968 6.897 4.596 1.00 95.12 177 ARG A C 1
ATOM 1442 O O . ARG A 1 177 ? 9.854 6.630 3.787 1.00 95.12 177 ARG A O 1
ATOM 1449 N N . THR A 1 178 ? 7.848 7.528 4.253 1.00 95.94 178 THR A N 1
ATOM 1450 C CA . THR A 1 178 ? 7.544 7.937 2.876 1.00 95.94 178 THR A CA 1
ATOM 1451 C C . THR A 1 178 ? 8.496 9.037 2.410 1.00 95.94 178 THR A C 1
ATOM 1453 O O . THR A 1 178 ? 8.989 8.979 1.288 1.00 95.94 178 THR A O 1
ATOM 1456 N N . LEU A 1 179 ? 8.809 10.010 3.269 1.00 97.31 179 LEU A N 1
ATOM 1457 C CA . LEU A 1 179 ? 9.740 11.097 2.969 1.00 97.31 179 LEU A CA 1
ATOM 1458 C C . LEU A 1 179 ? 11.148 10.567 2.689 1.00 97.31 179 LEU A C 1
ATOM 1460 O O . LEU A 1 179 ? 11.780 10.986 1.716 1.00 97.31 179 LEU A O 1
ATOM 1464 N N . ALA A 1 180 ? 11.625 9.635 3.519 1.00 95.25 180 ALA A N 1
ATOM 1465 C CA . ALA A 1 180 ? 12.910 8.979 3.313 1.00 95.25 180 ALA A CA 1
ATOM 1466 C C . ALA A 1 180 ? 12.955 8.250 1.959 1.00 95.25 180 ALA A C 1
ATOM 1468 O O . ALA A 1 180 ? 13.914 8.409 1.206 1.00 95.25 180 ALA A O 1
ATOM 1469 N N . GLU A 1 181 ? 11.897 7.511 1.614 1.00 93.38 181 GLU A N 1
ATOM 1470 C CA . GLU A 1 181 ? 11.816 6.772 0.350 1.00 93.38 181 GLU A CA 1
ATOM 1471 C C . GLU A 1 181 ? 11.728 7.687 -0.878 1.00 93.38 181 GLU A C 1
ATOM 1473 O O . GLU A 1 181 ? 12.427 7.457 -1.864 1.00 93.38 181 GLU A O 1
ATOM 1478 N N . VAL A 1 182 ? 10.921 8.752 -0.823 1.00 94.75 182 VAL A N 1
ATOM 1479 C CA . VAL A 1 182 ? 10.839 9.754 -1.900 1.00 94.75 182 VAL A CA 1
ATOM 1480 C C . VAL A 1 182 ? 12.212 10.373 -2.136 1.00 94.75 182 VAL A C 1
ATOM 1482 O O . VAL A 1 182 ? 12.698 10.362 -3.263 1.00 94.75 182 VAL A O 1
ATOM 1485 N N . SER A 1 183 ? 12.879 10.808 -1.064 1.00 95.19 183 SER A N 1
ATOM 1486 C CA . SER A 1 183 ? 14.210 11.422 -1.143 1.00 95.19 183 SER A CA 1
ATOM 1487 C C . SER A 1 183 ? 15.249 10.461 -1.727 1.00 95.19 183 SER A C 1
ATOM 1489 O O . SER A 1 183 ? 16.080 10.861 -2.537 1.00 95.19 183 SER A O 1
ATOM 1491 N N . ARG A 1 184 ? 15.182 9.175 -1.356 1.00 93.75 184 ARG A N 1
ATOM 1492 C CA . ARG A 1 184 ? 16.063 8.117 -1.872 1.00 93.75 184 ARG A CA 1
ATOM 1493 C C . ARG A 1 184 ? 15.846 7.845 -3.366 1.00 93.75 184 ARG A C 1
ATOM 1495 O O . ARG A 1 184 ? 16.794 7.479 -4.058 1.00 93.75 184 ARG A O 1
ATOM 1502 N N . MET A 1 185 ? 14.613 7.982 -3.853 1.00 92.06 185 MET A N 1
ATOM 1503 C CA . MET A 1 185 ? 14.216 7.605 -5.216 1.00 92.06 185 MET A CA 1
ATOM 1504 C C . MET A 1 185 ? 14.182 8.774 -6.211 1.00 92.06 185 MET A C 1
ATOM 1506 O O . MET A 1 185 ? 14.148 8.521 -7.413 1.00 92.06 185 MET A O 1
ATOM 1510 N N . GLU A 1 186 ? 14.233 10.025 -5.748 1.00 91.12 186 GLU A N 1
ATOM 1511 C CA . GLU A 1 186 ? 14.092 11.240 -6.567 1.00 91.12 186 GLU A CA 1
ATOM 1512 C C . GLU A 1 186 ? 15.070 11.292 -7.757 1.00 91.12 186 GLU A C 1
ATOM 1514 O O . GLU A 1 186 ? 14.671 11.394 -8.924 1.00 91.12 186 GLU A O 1
ATOM 1519 N N . GLU A 1 187 ? 16.371 11.180 -7.479 1.00 91.62 187 GLU A N 1
ATOM 1520 C CA . GLU A 1 187 ? 17.408 11.219 -8.511 1.00 91.62 187 GLU A CA 1
ATOM 1521 C C . GLU A 1 187 ? 17.342 9.992 -9.444 1.00 91.62 187 GLU A C 1
ATOM 1523 O O . GLU A 1 187 ? 17.289 10.193 -10.664 1.00 91.62 187 GLU A O 1
ATOM 1528 N N . PRO A 1 188 ? 17.272 8.738 -8.941 1.00 92.44 188 PRO A N 1
ATOM 1529 C CA . PRO A 1 188 ? 17.082 7.566 -9.795 1.00 92.44 188 PRO A CA 1
ATOM 1530 C C . PRO A 1 188 ? 15.888 7.686 -10.748 1.00 92.44 188 PRO A C 1
ATOM 1532 O O . PRO A 1 188 ? 16.021 7.401 -11.938 1.00 92.44 188 PRO A O 1
ATOM 1535 N N . ILE A 1 189 ? 14.729 8.142 -10.261 1.00 91.06 189 ILE A N 1
ATOM 1536 C CA . ILE A 1 189 ? 13.520 8.297 -11.081 1.00 91.06 189 ILE A CA 1
ATOM 1537 C C . ILE A 1 189 ? 13.706 9.386 -12.139 1.00 91.06 189 ILE A C 1
ATOM 1539 O O . ILE A 1 189 ? 13.306 9.190 -13.289 1.00 91.06 189 ILE A O 1
ATOM 1543 N N . THR A 1 190 ? 14.360 10.496 -11.797 1.00 90.19 190 THR A N 1
ATOM 1544 C CA . THR A 1 190 ? 14.679 11.563 -12.757 1.00 90.19 190 THR A CA 1
ATOM 1545 C C . THR A 1 190 ? 15.571 11.049 -13.887 1.00 90.19 190 THR A C 1
ATOM 1547 O O . THR A 1 190 ? 15.268 11.259 -15.064 1.00 90.19 190 THR A O 1
ATOM 1550 N N . GLN A 1 191 ? 16.633 10.309 -13.553 1.00 90.31 191 GLN A N 1
ATOM 1551 C CA . GLN A 1 191 ? 17.531 9.719 -14.548 1.00 90.31 191 GLN A CA 1
ATOM 1552 C C . GLN A 1 191 ? 16.817 8.681 -15.425 1.00 90.31 191 GLN A C 1
ATOM 1554 O O . GLN A 1 191 ? 17.028 8.654 -16.639 1.00 90.31 191 GLN A O 1
ATOM 1559 N N . ILE A 1 192 ? 15.949 7.850 -14.836 1.00 89.19 192 ILE A N 1
ATOM 1560 C CA . ILE A 1 192 ? 15.132 6.879 -15.576 1.00 89.19 192 ILE A CA 1
ATOM 1561 C C . ILE A 1 192 ? 14.231 7.602 -16.581 1.00 89.19 192 ILE A C 1
ATOM 1563 O O . ILE A 1 192 ? 14.252 7.252 -17.759 1.00 89.19 192 ILE A O 1
ATOM 1567 N N . LYS A 1 193 ? 13.498 8.641 -16.155 1.00 87.19 193 LYS A N 1
ATOM 1568 C CA . LYS A 1 193 ? 12.610 9.422 -17.034 1.00 87.19 193 LYS A CA 1
ATOM 1569 C C . LYS A 1 193 ? 13.362 10.030 -18.222 1.00 87.19 193 LYS A C 1
ATOM 1571 O O . LYS A 1 193 ? 12.861 9.984 -19.340 1.00 87.19 193 LYS A O 1
ATOM 1576 N N . GLN A 1 194 ? 14.569 10.553 -17.998 1.00 88.25 194 GLN A N 1
ATOM 1577 C CA . GLN A 1 194 ? 15.390 11.155 -19.056 1.00 88.25 194 GLN A CA 1
ATOM 1578 C C . GLN A 1 194 ? 15.937 10.123 -20.048 1.00 88.25 194 GLN A C 1
ATOM 1580 O O . GLN A 1 194 ? 15.934 10.367 -21.249 1.00 88.25 194 GLN A O 1
ATOM 1585 N N . ARG A 1 195 ? 16.408 8.969 -19.560 1.00 87.31 195 ARG A N 1
ATOM 1586 C CA . ARG A 1 195 ? 17.120 7.980 -20.388 1.00 87.31 195 ARG A CA 1
ATOM 1587 C C . ARG A 1 195 ? 16.212 6.932 -21.025 1.00 87.31 195 ARG A C 1
ATOM 1589 O O . ARG A 1 195 ? 16.658 6.216 -21.917 1.00 87.31 195 ARG A O 1
ATOM 1596 N N . PHE A 1 196 ? 14.962 6.804 -20.576 1.00 86.69 196 PHE A N 1
ATOM 1597 C CA . PHE A 1 196 ? 14.072 5.733 -21.026 1.00 86.69 196 PHE A CA 1
ATOM 1598 C C . PHE A 1 196 ? 13.858 5.737 -22.543 1.00 86.69 196 PHE A C 1
ATOM 1600 O O . PHE A 1 196 ? 14.011 4.697 -23.178 1.00 86.69 196 PHE A O 1
ATOM 1607 N N . SER A 1 197 ? 13.568 6.901 -23.131 1.00 80.50 197 SER A N 1
ATOM 1608 C CA . SER A 1 197 ? 13.330 7.029 -24.577 1.00 80.50 197 SER A CA 1
ATOM 1609 C C . SER A 1 197 ? 14.551 6.623 -25.409 1.00 80.50 197 SER A C 1
ATOM 1611 O O . SER A 1 197 ? 14.410 5.962 -26.435 1.00 80.50 197 SER A O 1
ATOM 1613 N N . ASP A 1 198 ? 15.752 6.992 -24.966 1.00 84.75 198 ASP A N 1
ATOM 1614 C CA . ASP A 1 198 ? 16.990 6.676 -25.681 1.00 84.75 198 ASP A CA 1
ATOM 1615 C C . ASP A 1 198 ? 17.349 5.191 -25.549 1.00 84.75 198 ASP A C 1
ATOM 1617 O O . ASP A 1 198 ? 17.702 4.545 -26.534 1.00 84.75 198 ASP A O 1
ATOM 1621 N N . ASN A 1 199 ? 17.182 4.623 -24.351 1.00 83.06 199 ASN A N 1
ATOM 1622 C CA . ASN A 1 199 ? 17.522 3.230 -24.051 1.00 83.06 199 ASN A CA 1
ATOM 1623 C C . ASN A 1 199 ? 16.536 2.212 -24.634 1.00 83.06 199 ASN A C 1
ATOM 1625 O O . ASN A 1 199 ? 16.859 1.031 -24.731 1.00 83.06 199 ASN A O 1
ATOM 1629 N N . THR A 1 200 ? 15.328 2.647 -24.985 1.00 82.25 200 THR A N 1
ATOM 1630 C CA . THR A 1 200 ? 14.295 1.776 -25.562 1.00 82.25 200 THR A CA 1
ATOM 1631 C C . THR A 1 200 ? 14.183 1.897 -27.079 1.00 82.25 200 THR A C 1
ATOM 1633 O O . THR A 1 200 ? 13.412 1.175 -27.718 1.00 82.25 200 THR A O 1
ATOM 1636 N N . LYS A 1 201 ? 14.992 2.770 -27.689 1.00 87.06 201 LYS A N 1
ATOM 1637 C CA . LYS A 1 201 ? 15.006 2.982 -29.131 1.00 87.06 201 LYS A CA 1
ATOM 1638 C C . LYS A 1 201 ? 15.441 1.711 -29.864 1.00 87.06 201 LYS A C 1
ATOM 1640 O O . LYS A 1 201 ? 16.550 1.221 -29.686 1.00 87.06 201 LYS A O 1
ATOM 1645 N N . GLY A 1 202 ? 14.572 1.211 -30.739 1.00 85.31 202 GLY A N 1
ATOM 1646 C CA . GLY A 1 202 ? 14.849 0.023 -31.552 1.00 85.31 202 GLY A CA 1
ATOM 1647 C C . GLY A 1 202 ? 14.603 -1.312 -30.846 1.00 85.31 202 GLY A C 1
ATOM 1648 O O . GLY A 1 202 ? 14.876 -2.349 -31.448 1.00 85.31 202 GLY A O 1
ATOM 1649 N N . LEU A 1 203 ? 14.065 -1.313 -29.619 1.00 89.00 203 LEU A N 1
ATOM 1650 C CA . LEU A 1 203 ? 13.626 -2.552 -28.980 1.00 89.00 203 LEU A CA 1
ATOM 1651 C C . LEU A 1 203 ? 12.458 -3.187 -29.756 1.00 89.00 203 LEU A C 1
ATOM 1653 O O . LEU A 1 203 ? 11.563 -2.473 -30.225 1.00 89.00 203 LEU A O 1
ATOM 1657 N N . PRO A 1 204 ? 12.407 -4.527 -29.850 1.00 92.75 204 PRO A N 1
ATOM 1658 C CA . PRO A 1 204 ? 11.224 -5.230 -30.323 1.00 92.75 204 PRO A CA 1
ATOM 1659 C C . PRO A 1 204 ? 9.986 -4.873 -29.477 1.00 92.75 204 PRO A C 1
ATOM 1661 O O . PRO A 1 204 ? 10.114 -4.684 -28.264 1.00 92.75 204 PRO A O 1
ATOM 1664 N N . PRO A 1 205 ? 8.765 -4.871 -30.051 1.00 91.56 205 PRO A N 1
ATOM 1665 C CA . PRO A 1 205 ? 7.551 -4.447 -29.341 1.00 91.56 205 PRO A CA 1
ATOM 1666 C C . PRO A 1 205 ? 7.299 -5.153 -27.999 1.00 91.56 205 PRO A C 1
ATOM 1668 O O . PRO A 1 205 ? 6.821 -4.538 -27.051 1.00 91.56 205 PRO A O 1
ATOM 1671 N N . GLN A 1 206 ? 7.640 -6.442 -27.890 1.00 90.12 206 GLN A N 1
ATOM 1672 C CA . GLN A 1 206 ? 7.469 -7.200 -26.644 1.00 90.12 206 GLN A CA 1
ATOM 1673 C C . GLN A 1 206 ? 8.445 -6.766 -25.543 1.00 90.12 206 GLN A C 1
ATOM 1675 O O . GLN A 1 206 ? 8.082 -6.760 -24.367 1.00 90.12 206 GLN A O 1
ATOM 1680 N N . GLU A 1 207 ? 9.677 -6.415 -25.907 1.00 85.19 207 GLU A N 1
ATOM 1681 C CA . GLU A 1 207 ? 10.693 -5.953 -24.960 1.00 85.19 207 GLU A CA 1
ATOM 1682 C C . GLU A 1 207 ? 10.417 -4.517 -24.524 1.00 85.19 207 GLU A C 1
ATOM 1684 O O . GLU A 1 207 ? 10.508 -4.220 -23.333 1.00 85.19 207 GLU A O 1
ATOM 1689 N N . LEU A 1 208 ? 9.972 -3.671 -25.458 1.00 85.75 208 LEU A N 1
ATOM 1690 C CA . LEU A 1 208 ? 9.497 -2.324 -25.160 1.00 85.75 208 LEU A CA 1
ATOM 1691 C C . LEU A 1 208 ? 8.347 -2.360 -24.144 1.00 85.75 208 LEU A C 1
ATOM 1693 O O . LEU A 1 208 ? 8.452 -1.741 -23.091 1.00 85.75 208 LEU A O 1
ATOM 1697 N N . ALA A 1 209 ? 7.313 -3.173 -24.385 1.00 85.62 209 ALA A N 1
ATOM 1698 C CA . ALA A 1 209 ? 6.174 -3.293 -23.472 1.00 85.62 209 ALA A CA 1
ATOM 1699 C C . ALA A 1 209 ? 6.576 -3.785 -22.066 1.00 85.62 209 ALA A C 1
ATOM 1701 O O . ALA A 1 209 ? 6.016 -3.353 -21.056 1.00 85.62 209 ALA A O 1
ATOM 1702 N N . ARG A 1 210 ? 7.566 -4.685 -21.966 1.00 83.94 210 ARG A N 1
ATOM 1703 C CA . ARG A 1 210 ? 8.109 -5.126 -20.668 1.00 83.94 210 ARG A CA 1
ATOM 1704 C C . ARG A 1 210 ? 8.874 -4.006 -19.967 1.00 83.94 210 ARG A C 1
ATOM 1706 O O . ARG A 1 210 ? 8.672 -3.809 -18.770 1.00 83.94 210 ARG A O 1
ATOM 1713 N N . ALA A 1 211 ? 9.722 -3.282 -20.695 1.00 82.25 211 ALA A N 1
ATOM 1714 C CA . ALA A 1 211 ? 10.468 -2.149 -20.160 1.00 82.25 211 ALA A CA 1
ATOM 1715 C C . ALA A 1 211 ? 9.519 -1.044 -19.669 1.00 82.25 211 ALA A C 1
ATOM 1717 O O . ALA A 1 211 ? 9.670 -0.569 -18.545 1.00 82.25 211 ALA A O 1
ATOM 1718 N N . GLU A 1 212 ? 8.492 -0.712 -20.455 1.00 84.81 212 GLU A N 1
ATOM 1719 C CA . GLU A 1 212 ? 7.434 0.239 -20.099 1.00 84.81 212 GLU A CA 1
ATOM 1720 C C . GLU A 1 212 ? 6.672 -0.202 -18.850 1.00 84.81 212 GLU A C 1
ATOM 1722 O O . GLU A 1 212 ? 6.435 0.611 -17.959 1.00 84.81 212 GLU A O 1
ATOM 1727 N N . LYS A 1 213 ? 6.345 -1.494 -18.726 1.00 84.88 213 LYS A N 1
ATOM 1728 C CA . LYS A 1 213 ? 5.670 -2.023 -17.533 1.00 84.88 213 LYS A CA 1
ATOM 1729 C C . LYS A 1 213 ? 6.523 -1.858 -16.273 1.00 84.88 213 LYS A C 1
ATOM 1731 O O . LYS A 1 213 ? 6.014 -1.423 -15.241 1.00 84.88 213 LYS A O 1
ATOM 1736 N N . VAL A 1 214 ? 7.808 -2.208 -16.336 1.00 80.94 214 VAL A N 1
ATOM 1737 C CA . VAL A 1 214 ? 8.711 -2.140 -15.174 1.00 80.94 214 VAL A CA 1
ATOM 1738 C C . VAL A 1 214 ? 8.998 -0.689 -14.789 1.00 80.94 214 VAL A C 1
ATOM 1740 O O . VAL A 1 214 ? 8.813 -0.311 -13.632 1.00 80.94 214 VAL A O 1
ATOM 1743 N N . VAL A 1 215 ? 9.398 0.139 -15.755 1.00 84.94 215 VAL A N 1
ATOM 1744 C CA . VAL A 1 215 ? 9.719 1.553 -15.521 1.00 84.94 215 VAL A CA 1
ATOM 1745 C C . VAL A 1 215 ? 8.476 2.337 -15.119 1.00 84.94 215 VAL A C 1
ATOM 1747 O O . VAL A 1 215 ? 8.519 3.101 -14.156 1.00 84.94 215 VAL A O 1
ATOM 1750 N N . GLY A 1 216 ? 7.348 2.088 -15.785 1.00 84.50 216 GLY A N 1
ATOM 1751 C CA . GLY A 1 216 ? 6.059 2.672 -15.437 1.00 84.50 216 GLY A CA 1
ATOM 1752 C C . GLY A 1 216 ? 5.649 2.344 -14.004 1.00 84.50 216 GLY A C 1
ATOM 1753 O O . GLY A 1 216 ? 5.201 3.237 -13.290 1.00 84.50 216 GLY A O 1
ATOM 1754 N N . LYS A 1 217 ? 5.878 1.108 -13.530 1.00 84.62 217 LYS A N 1
ATOM 1755 C CA . LYS A 1 217 ? 5.617 0.743 -12.129 1.00 84.62 217 LYS A CA 1
ATOM 1756 C C . LYS A 1 217 ? 6.494 1.536 -11.158 1.00 84.62 217 LYS A C 1
ATOM 1758 O O . LYS A 1 217 ? 5.969 2.063 -10.184 1.00 84.62 217 LYS A O 1
ATOM 1763 N N . MET A 1 218 ? 7.797 1.655 -11.424 1.00 86.12 218 MET A N 1
ATOM 1764 C CA . MET A 1 218 ? 8.711 2.420 -10.561 1.00 86.12 218 MET A CA 1
ATOM 1765 C C . MET A 1 218 ? 8.319 3.898 -10.475 1.00 86.12 218 MET A C 1
ATOM 1767 O O . MET A 1 218 ? 8.270 4.464 -9.384 1.00 86.12 218 MET A O 1
ATOM 1771 N N . ILE A 1 219 ? 8.004 4.508 -11.621 1.00 87.62 219 ILE A N 1
ATOM 1772 C CA . ILE A 1 219 ? 7.546 5.898 -11.693 1.00 87.62 219 ILE A CA 1
ATOM 1773 C C . ILE A 1 219 ? 6.220 6.058 -10.944 1.00 87.62 219 ILE A C 1
ATOM 1775 O O . ILE A 1 219 ? 6.116 6.948 -10.104 1.00 87.62 219 ILE A O 1
ATOM 1779 N N . LYS A 1 220 ? 5.247 5.166 -11.181 1.00 88.88 220 LYS A N 1
ATOM 1780 C CA . LYS A 1 220 ? 3.942 5.193 -10.509 1.00 88.88 220 LYS A CA 1
ATOM 1781 C C . LYS A 1 220 ? 4.088 5.101 -8.990 1.00 88.88 220 LYS A C 1
ATOM 1783 O O . LYS A 1 220 ? 3.487 5.904 -8.292 1.00 88.88 220 LYS A O 1
ATOM 1788 N N . THR A 1 221 ? 4.893 4.170 -8.473 1.00 88.94 221 THR A N 1
ATOM 1789 C CA . THR A 1 221 ? 5.114 4.027 -7.023 1.00 88.94 221 THR A CA 1
ATOM 1790 C C . THR A 1 221 ? 5.746 5.283 -6.418 1.00 88.94 221 THR A C 1
ATOM 1792 O O . THR A 1 221 ? 5.352 5.718 -5.338 1.00 88.94 221 THR A O 1
ATOM 1795 N N . HIS A 1 222 ? 6.707 5.905 -7.106 1.00 91.94 222 HIS A N 1
ATOM 1796 C CA . HIS A 1 222 ? 7.288 7.161 -6.636 1.00 91.94 222 HIS A CA 1
ATOM 1797 C C . HIS A 1 222 ? 6.257 8.304 -6.634 1.00 91.94 222 HIS A C 1
ATOM 1799 O O . HIS A 1 222 ? 6.131 9.012 -5.638 1.00 91.94 222 HIS A O 1
ATOM 1805 N N . GLU A 1 223 ? 5.478 8.455 -7.706 1.00 92.00 223 GLU A N 1
ATOM 1806 C CA . GLU A 1 223 ? 4.431 9.481 -7.807 1.00 92.00 223 GLU A CA 1
ATOM 1807 C C . GLU A 1 223 ? 3.306 9.274 -6.782 1.00 92.00 223 GLU A C 1
ATOM 1809 O O . GLU A 1 223 ? 2.842 10.243 -6.179 1.00 92.00 223 GLU A O 1
ATOM 1814 N N . GLU A 1 224 ? 2.922 8.022 -6.519 1.00 92.94 224 GLU A N 1
ATOM 1815 C CA . GLU A 1 224 ? 2.020 7.641 -5.427 1.00 92.94 224 GLU A CA 1
ATOM 1816 C C . GLU A 1 224 ? 2.569 8.126 -4.079 1.00 92.94 224 GLU A C 1
ATOM 1818 O O . GLU A 1 224 ? 1.869 8.817 -3.337 1.00 92.94 224 GLU A O 1
ATOM 1823 N N . ASN A 1 225 ? 3.835 7.827 -3.778 1.00 94.25 225 ASN A N 1
ATOM 1824 C CA . ASN A 1 225 ? 4.464 8.250 -2.529 1.00 94.25 225 ASN A CA 1
ATOM 1825 C C . ASN A 1 225 ? 4.514 9.778 -2.400 1.00 94.25 225 ASN A C 1
ATOM 1827 O O . ASN A 1 225 ? 4.173 10.309 -1.345 1.00 94.25 225 ASN A O 1
ATOM 1831 N N . VAL A 1 226 ? 4.860 10.505 -3.467 1.00 95.06 226 VAL A N 1
ATOM 1832 C CA . VAL A 1 226 ? 4.840 11.979 -3.482 1.00 95.06 226 VAL A CA 1
ATOM 1833 C C . VAL A 1 226 ? 3.429 12.522 -3.234 1.00 95.06 226 VAL A C 1
ATOM 1835 O O . VAL A 1 226 ? 3.256 13.504 -2.503 1.00 95.06 226 VAL A O 1
ATOM 1838 N N . TYR A 1 227 ? 2.409 11.897 -3.826 1.00 95.12 227 TYR A N 1
ATOM 1839 C CA . TYR A 1 227 ? 1.014 12.279 -3.635 1.00 95.12 227 TYR A CA 1
ATOM 1840 C C . TYR A 1 227 ? 0.569 12.085 -2.180 1.00 95.12 227 TYR A C 1
ATOM 1842 O O . TYR A 1 227 ? 0.097 13.033 -1.542 1.00 95.12 227 TYR A O 1
ATOM 1850 N N . PHE A 1 228 ? 0.755 10.882 -1.631 1.00 95.69 228 PHE A N 1
ATOM 1851 C CA . PHE A 1 228 ? 0.292 10.556 -0.284 1.00 95.69 228 PHE A CA 1
ATOM 1852 C C . PHE A 1 228 ? 1.143 11.187 0.816 1.00 95.69 228 PHE A C 1
ATOM 1854 O O . PHE A 1 228 ? 0.613 11.453 1.890 1.00 95.69 228 PHE A O 1
ATOM 1861 N N . LEU A 1 229 ? 2.399 11.556 0.553 1.00 96.25 229 LEU A N 1
ATOM 1862 C CA . LEU A 1 229 ? 3.209 12.335 1.492 1.00 96.25 229 LEU A CA 1
ATOM 1863 C C . LEU A 1 229 ? 2.529 13.664 1.864 1.00 96.25 229 LEU A C 1
ATOM 1865 O O . LEU A 1 229 ? 2.446 14.024 3.040 1.00 96.25 229 LEU A O 1
ATOM 1869 N N . LYS A 1 230 ? 1.967 14.370 0.874 1.00 95.56 230 LYS A N 1
ATOM 1870 C CA . LYS A 1 230 ? 1.222 15.622 1.102 1.00 95.56 230 LYS A CA 1
ATOM 1871 C C . LYS A 1 230 ? -0.043 15.387 1.927 1.00 95.56 230 LYS A C 1
ATOM 1873 O O . LYS A 1 230 ? -0.387 16.210 2.766 1.00 95.56 230 LYS A O 1
ATOM 1878 N N . LYS A 1 231 ? -0.726 14.265 1.694 1.00 95.75 231 LYS A N 1
ATOM 1879 C CA . LYS A 1 231 ? -1.953 13.883 2.404 1.00 95.75 231 LYS A CA 1
ATOM 1880 C C . LYS A 1 231 ? -1.691 13.423 3.841 1.00 95.75 231 LYS A C 1
ATOM 1882 O O . LYS A 1 231 ? -2.467 13.724 4.737 1.00 95.75 231 LYS A O 1
ATOM 1887 N N . LEU A 1 232 ? -0.586 12.726 4.085 1.00 96.62 232 LEU A N 1
ATOM 1888 C CA . LEU A 1 232 ? -0.163 12.346 5.433 1.00 96.62 232 LEU A CA 1
ATOM 1889 C C . LEU A 1 232 ? 0.153 13.585 6.272 1.00 96.62 232 LEU A C 1
ATOM 1891 O O . LEU A 1 232 ? -0.260 13.657 7.426 1.00 96.62 232 LEU A O 1
ATOM 1895 N N . LYS A 1 233 ? 0.788 14.599 5.669 1.00 96.25 233 LYS A N 1
ATOM 1896 C CA . LYS A 1 233 ? 1.051 15.879 6.333 1.00 96.25 233 LYS A CA 1
ATOM 1897 C C . LYS A 1 233 ? -0.223 16.543 6.863 1.00 96.25 233 LYS A C 1
ATOM 1899 O O . LYS A 1 233 ? -0.233 16.986 8.006 1.00 96.25 233 LYS A O 1
ATOM 1904 N N . THR A 1 234 ? -1.316 16.536 6.094 1.00 94.56 234 THR A N 1
ATOM 1905 C CA . THR A 1 234 ? -2.581 17.123 6.568 1.00 94.56 234 THR A CA 1
ATOM 1906 C C . THR A 1 234 ? -3.150 16.377 7.777 1.00 94.56 234 THR A C 1
ATOM 1908 O O . THR A 1 234 ? -3.692 17.012 8.668 1.00 94.56 234 THR A O 1
ATOM 1911 N N . LEU A 1 235 ? -2.990 15.049 7.859 1.00 93.25 235 LEU A N 1
ATOM 1912 C CA . LEU A 1 235 ? -3.456 14.265 9.016 1.00 93.25 235 LEU A CA 1
ATOM 1913 C C . LEU A 1 235 ? -2.670 14.537 10.304 1.00 93.25 235 LEU A C 1
ATOM 1915 O O . LEU A 1 235 ? -3.201 14.341 11.393 1.00 93.25 235 LEU A O 1
ATOM 1919 N N . ILE A 1 236 ? -1.409 14.951 10.186 1.00 95.25 236 ILE A N 1
ATOM 1920 C CA . ILE A 1 236 ? -0.556 15.302 11.329 1.00 95.25 236 ILE A CA 1
ATOM 1921 C C . ILE A 1 236 ? -0.963 16.675 11.892 1.00 95.25 236 ILE A C 1
ATOM 1923 O O . ILE A 1 236 ? -0.956 16.889 13.109 1.00 95.25 236 ILE A O 1
ATOM 1927 N N . GLU A 1 237 ? -1.325 17.597 10.997 1.00 91.50 237 GLU A N 1
ATOM 1928 C CA . GLU A 1 237 ? -1.650 18.994 11.303 1.00 91.50 237 GLU A CA 1
ATOM 1929 C C . GLU A 1 237 ? -3.093 19.204 11.813 1.00 91.50 237 GLU A C 1
ATOM 1931 O O . GLU A 1 237 ? -3.322 20.151 12.566 1.00 91.50 237 GLU A O 1
ATOM 1936 N N . GLU A 1 238 ? -4.043 18.331 11.444 1.00 82.25 238 GLU A N 1
ATOM 1937 C CA . GLU A 1 238 ? -5.448 18.311 11.927 1.00 82.25 238 GLU A CA 1
ATOM 1938 C C . GLU A 1 238 ? -5.593 18.087 13.443 1.00 82.25 238 GLU A C 1
ATOM 1940 O O . GLU A 1 238 ? -6.505 18.670 14.074 1.00 82.25 238 GLU A O 1
#

pLDDT: mean 79.54, std 20.17, range [25.25, 97.88]

Radius of gyration: 23.83 Å; chains: 1; bounding box: 75×51×64 Å

Secondary structure (DSSP, 8-state):
-----------S-------------HHHHHHHHHHHHHHHHTPPP-PPPBTTBPPPHHHHHHHHHTT---SHHHHHHHHTT--HHHHHHHHHHHHTT--SHHHHHHHHHHHHHHHHHHSSGGG--SHHHHHHHHHHHHHHHHHT---HHHHHHHHHHGGGTS-HHHHHHHHHHHHHHHHHHHHHHHHHHHHHHHHHHHHTTT--HHHHHHHHHHHHHHHHHHHHHHHHHHHHHHHHH-